Protein AF-A0A8H7RUI4-F1 (afdb_monomer)

Organism: NCBI:txid1195481

Secondary structure (DSSP, 8-state):
------------------S-TTSHHHHHHHHGGGGS-----------PPP---------------PPPPP-PPPPP--------------------PPPPPP------PPP--TT-PPPP-----TT--SHHHHHHHHHT-STTPPPHHHHHHHHTTGGG-SHHHHHHHHHHHHHHHHHHHHHHHHT--HHHHHHHHHHHHHHHT--HHHHHH-HHHHH--

Mean predicted aligned error: 21.31 Å

Foldseek 3Di:
DDDDDDDDDDDDDDDDDDDPVVPVVVVVVVVVPVVPDDDDDDDDDDDDDDDDDDDDDDDDDDDDDDDDDDDDDDDDDDDDDDDDDDPPPPPDDDDDDDDDDDDDDDDDDPDPDPPCDDQDQDDDDPPPWALVSLVCQQCPNPPPDDHVVVSCVPPNCNNVVDPVSVVVCLLSVLVLVLLVVLCVVVVHDSVVSSVVLRVVCVVVVHTSNNCSVPVCVSRVD

Structure (mmCIF, N/CA/C/O backbone):
data_AF-A0A8H7RUI4-F1
#
_entry.id   AF-A0A8H7RUI4-F1
#
loop_
_atom_site.group_PDB
_atom_site.id
_atom_site.type_symbol
_atom_site.label_atom_id
_atom_site.label_alt_id
_atom_site.label_comp_id
_atom_site.label_asym_id
_atom_site.label_entity_id
_atom_site.label_seq_id
_atom_site.pdbx_PDB_ins_code
_atom_site.Cartn_x
_atom_site.Cartn_y
_atom_site.Cartn_z
_atom_site.occupancy
_atom_site.B_iso_or_equiv
_atom_site.auth_seq_id
_atom_site.auth_comp_id
_atom_site.auth_asym_id
_atom_site.auth_atom_id
_atom_site.pdbx_PDB_model_num
ATOM 1 N N . MET A 1 1 ? 54.684 -10.039 -50.839 1.00 42.41 1 MET A N 1
ATOM 2 C CA . MET A 1 1 ? 55.164 -10.667 -49.590 1.00 42.41 1 MET A CA 1
ATOM 3 C C . MET A 1 1 ? 54.599 -9.853 -48.425 1.00 42.41 1 MET A C 1
ATOM 5 O O . MET A 1 1 ? 55.102 -8.768 -48.210 1.00 42.41 1 MET A O 1
ATOM 9 N N . GLN A 1 2 ? 53.531 -10.158 -47.696 1.00 42.97 2 GLN A N 1
ATOM 10 C CA . GLN A 1 2 ? 52.536 -11.224 -47.666 1.00 42.97 2 GLN A CA 1
ATOM 11 C C . GLN A 1 2 ? 51.283 -10.560 -47.052 1.00 42.97 2 GLN A C 1
ATOM 13 O O . GLN A 1 2 ? 51.379 -9.893 -46.026 1.00 42.97 2 GLN A O 1
ATOM 18 N N . VAL A 1 3 ? 50.146 -10.687 -47.727 1.00 40.53 3 VAL A N 1
ATOM 19 C CA . VAL A 1 3 ? 48.786 -10.336 -47.271 1.00 40.53 3 VAL A CA 1
ATOM 20 C C . VAL A 1 3 ? 48.091 -11.645 -46.862 1.00 40.53 3 VAL A C 1
ATOM 22 O O . VAL A 1 3 ? 48.516 -12.681 -47.374 1.00 40.53 3 VAL A O 1
ATOM 25 N N . LEU A 1 4 ? 47.012 -11.572 -46.051 1.00 39.16 4 LEU A N 1
ATOM 26 C CA . LEU A 1 4 ? 46.156 -12.660 -45.486 1.00 39.16 4 LEU A CA 1
ATOM 27 C C . LEU A 1 4 ? 46.610 -13.119 -44.079 1.00 39.16 4 LEU A C 1
ATOM 29 O O . LEU A 1 4 ? 47.763 -13.485 -43.925 1.00 39.16 4 LEU A O 1
ATOM 33 N N . GLN A 1 5 ? 45.829 -13.164 -42.990 1.00 40.81 5 GLN A N 1
ATOM 34 C CA . GLN A 1 5 ? 44.386 -13.120 -42.675 1.00 40.81 5 GLN A CA 1
ATOM 35 C C . GLN A 1 5 ? 44.236 -12.441 -41.282 1.00 40.81 5 GLN A C 1
ATOM 37 O O . GLN A 1 5 ? 45.211 -12.381 -40.545 1.00 40.81 5 GLN A O 1
ATOM 42 N N . SER A 1 6 ? 43.119 -11.887 -40.811 1.00 38.06 6 SER A N 1
ATOM 43 C CA . SER A 1 6 ? 41.776 -12.460 -40.785 1.00 38.06 6 SER A CA 1
ATOM 44 C C . SER A 1 6 ? 40.749 -11.379 -40.415 1.00 38.06 6 SER A C 1
ATOM 46 O O . SER A 1 6 ? 40.960 -10.601 -39.484 1.00 38.06 6 SER A O 1
ATOM 48 N N . LEU A 1 7 ? 39.648 -11.342 -41.160 1.00 41.44 7 LEU A N 1
ATOM 49 C CA . LEU A 1 7 ? 38.443 -10.553 -40.913 1.00 41.44 7 LEU A CA 1
ATOM 50 C C . LEU A 1 7 ? 37.291 -11.522 -40.576 1.00 41.44 7 LEU A C 1
ATOM 52 O O . LEU A 1 7 ? 37.289 -12.640 -41.084 1.00 41.44 7 LEU A O 1
ATOM 56 N N . LEU A 1 8 ? 36.292 -11.020 -39.831 1.00 36.16 8 LEU A N 1
ATOM 57 C CA . LEU A 1 8 ? 35.012 -11.649 -39.429 1.00 36.16 8 LEU A CA 1
ATOM 58 C C . LEU A 1 8 ? 35.163 -12.700 -38.299 1.00 36.16 8 LEU A C 1
ATOM 60 O O . LEU A 1 8 ? 36.034 -13.553 -38.338 1.00 36.16 8 LEU A O 1
ATOM 64 N N . SER A 1 9 ? 34.395 -12.679 -37.205 1.00 37.81 9 SER A N 1
ATOM 65 C CA . SER A 1 9 ? 32.936 -12.564 -37.165 1.00 37.81 9 SER A CA 1
ATOM 66 C C . SER A 1 9 ? 32.422 -12.056 -35.813 1.00 37.81 9 SER A C 1
ATOM 68 O O . SER A 1 9 ? 32.763 -12.580 -34.756 1.00 37.81 9 SER A O 1
ATOM 70 N N . VAL A 1 10 ? 31.506 -11.091 -35.882 1.00 46.50 10 VAL A N 1
ATOM 71 C CA . VAL A 1 10 ? 30.441 -10.884 -34.898 1.00 46.50 10 VAL A CA 1
ATOM 72 C C . VAL A 1 10 ? 29.427 -12.008 -35.087 1.00 46.50 10 VAL A C 1
ATOM 74 O O . VAL A 1 10 ? 28.780 -12.024 -36.127 1.00 46.50 10 VAL A O 1
ATOM 77 N N . VAL A 1 11 ? 29.272 -12.910 -34.114 1.00 40.88 11 VAL A N 1
ATOM 78 C CA . VAL A 1 11 ? 28.057 -13.727 -33.925 1.00 40.88 11 VAL A CA 1
ATOM 79 C C . VAL A 1 11 ? 27.952 -14.123 -32.446 1.00 40.88 11 VAL A C 1
ATOM 81 O O . VAL A 1 11 ? 28.626 -15.038 -31.985 1.00 40.88 11 VAL A O 1
ATOM 84 N N . THR A 1 12 ? 27.077 -13.458 -31.698 1.00 47.62 12 THR A N 1
ATOM 85 C CA . THR A 1 12 ? 26.259 -14.126 -30.670 1.00 47.62 12 THR A CA 1
ATOM 86 C C . THR A 1 12 ? 24.976 -14.584 -31.365 1.00 47.62 12 THR A C 1
ATOM 88 O O . THR A 1 12 ? 24.478 -13.865 -32.236 1.00 47.62 12 THR A O 1
ATOM 91 N N . PRO A 1 13 ? 24.430 -15.765 -31.028 1.00 44.38 13 PRO A N 1
ATOM 92 C CA . PRO A 1 13 ? 23.385 -15.746 -30.002 1.00 44.38 13 PRO A CA 1
ATOM 93 C C . PRO A 1 13 ? 23.288 -17.020 -29.133 1.00 44.38 13 PRO A C 1
ATOM 95 O O . PRO A 1 13 ? 23.818 -18.068 -29.474 1.00 44.38 13 PRO A O 1
ATOM 98 N N . LEU A 1 14 ? 22.540 -16.884 -28.026 1.00 41.25 14 LEU A N 1
ATOM 99 C CA . LEU A 1 14 ? 21.673 -17.908 -27.415 1.00 41.25 14 LEU A CA 1
ATOM 100 C C . LEU A 1 14 ? 22.247 -19.329 -27.256 1.00 41.25 14 LEU A C 1
ATOM 102 O O . LEU A 1 14 ? 22.163 -20.104 -28.195 1.00 41.25 14 LEU A O 1
ATOM 106 N N . GLN A 1 15 ? 22.671 -19.704 -26.038 1.00 47.25 15 GLN A N 1
ATOM 107 C CA . GLN A 1 15 ? 22.318 -21.002 -25.425 1.00 47.25 15 GLN A CA 1
ATOM 108 C C . GLN A 1 15 ? 22.820 -21.093 -23.966 1.00 47.25 15 GLN A C 1
ATOM 110 O O . GLN A 1 15 ? 23.829 -21.729 -23.685 1.00 47.25 15 GLN A O 1
ATOM 115 N N . VAL A 1 16 ? 22.105 -20.503 -23.004 1.00 43.38 16 VAL A N 1
ATOM 116 C CA . VAL A 1 16 ? 22.138 -21.006 -21.613 1.00 43.38 16 VAL A CA 1
ATOM 117 C C . VAL A 1 16 ? 20.710 -21.003 -21.077 1.00 43.38 16 VAL A C 1
ATOM 119 O O . VAL A 1 16 ? 20.325 -20.201 -20.233 1.00 43.38 16 VAL A O 1
ATOM 122 N N . LEU A 1 17 ? 19.890 -21.892 -21.633 1.00 44.44 17 LEU A N 1
ATOM 123 C CA . LEU A 1 17 ? 18.619 -22.294 -21.047 1.00 44.44 17 LEU A CA 1
ATOM 124 C C . LEU A 1 17 ? 18.469 -23.806 -21.260 1.00 44.44 17 LEU A C 1
ATOM 126 O O . LEU A 1 17 ? 18.580 -24.280 -22.387 1.00 44.44 17 LEU A O 1
ATOM 130 N N . ALA A 1 18 ? 18.198 -24.513 -20.160 1.00 39.66 18 ALA A N 1
ATOM 131 C CA . ALA A 1 18 ? 18.052 -25.964 -19.990 1.00 39.66 18 ALA A CA 1
ATOM 132 C C . ALA A 1 18 ? 19.371 -26.758 -19.842 1.00 39.66 18 ALA A C 1
ATOM 134 O O . ALA A 1 18 ? 20.190 -26.816 -20.753 1.00 39.66 18 ALA A O 1
ATOM 135 N N . PRO A 1 19 ? 19.539 -27.412 -18.677 1.00 48.34 19 PRO A N 1
ATOM 136 C CA . PRO A 1 19 ? 18.851 -28.685 -18.495 1.00 48.34 19 PRO A CA 1
ATOM 137 C C . PRO A 1 19 ? 17.932 -28.663 -17.269 1.00 48.34 19 PRO A C 1
ATOM 139 O O . PRO A 1 19 ? 18.353 -28.927 -16.149 1.00 48.34 19 PRO A O 1
ATOM 142 N N . HIS A 1 20 ? 16.646 -28.371 -17.477 1.00 50.50 20 HIS A N 1
ATOM 143 C CA . HIS A 1 20 ? 15.625 -28.701 -16.474 1.00 50.50 20 HIS A CA 1
ATOM 144 C C . HIS A 1 20 ? 14.252 -29.026 -17.086 1.00 50.50 20 HIS A C 1
ATOM 146 O O . HIS A 1 20 ? 13.212 -28.828 -16.462 1.00 50.50 20 HIS A O 1
ATOM 152 N N . ILE A 1 21 ? 14.232 -29.564 -18.313 1.00 48.09 21 ILE A N 1
ATOM 153 C CA . ILE A 1 21 ? 12.996 -30.026 -18.982 1.00 48.09 21 ILE A CA 1
ATOM 154 C C . ILE A 1 21 ? 12.748 -31.526 -18.736 1.00 48.09 21 ILE A C 1
ATOM 156 O O . ILE A 1 21 ? 12.012 -32.169 -19.471 1.00 48.09 21 ILE A O 1
ATOM 160 N N . SER A 1 22 ? 13.315 -32.099 -17.674 1.00 49.19 22 SER A N 1
ATOM 161 C CA . SER A 1 22 ? 12.908 -33.438 -17.214 1.00 49.19 22 SER A CA 1
ATOM 162 C C . SER A 1 22 ? 11.993 -33.388 -15.985 1.00 49.19 22 SER A C 1
ATOM 164 O O . SER A 1 22 ? 11.542 -34.429 -15.526 1.00 49.19 22 SER A O 1
ATOM 166 N N . SER A 1 23 ? 11.680 -32.195 -15.457 1.00 52.22 23 SER A N 1
ATOM 167 C CA . SER A 1 23 ? 10.828 -32.044 -14.265 1.00 52.22 23 SER A CA 1
ATOM 168 C C . SER A 1 23 ? 9.388 -31.590 -14.568 1.00 52.22 23 SER A C 1
ATOM 170 O O . SER A 1 23 ? 8.492 -31.894 -13.786 1.00 52.22 23 SER A O 1
ATOM 172 N N . LEU A 1 24 ? 9.116 -30.940 -15.710 1.00 44.34 24 LEU A N 1
ATOM 173 C CA . LEU A 1 24 ? 7.756 -30.473 -16.047 1.00 44.34 24 LEU A CA 1
ATOM 174 C C . LEU A 1 24 ? 6.902 -31.507 -16.798 1.00 44.34 24 LEU A C 1
ATOM 176 O O . LEU A 1 24 ? 5.688 -31.539 -16.603 1.00 44.34 24 LEU A O 1
ATOM 180 N N . ALA A 1 25 ? 7.509 -32.393 -17.596 1.00 46.25 25 ALA A N 1
ATOM 181 C CA . ALA A 1 25 ? 6.771 -33.477 -18.256 1.00 46.25 25 ALA A CA 1
ATOM 182 C C . ALA A 1 25 ? 6.177 -34.467 -17.233 1.00 46.25 25 ALA A C 1
ATOM 184 O O . ALA A 1 25 ? 5.036 -34.904 -17.375 1.00 46.25 25 ALA A O 1
ATOM 185 N N . THR A 1 26 ? 6.911 -34.738 -16.150 1.00 47.62 26 THR A N 1
ATOM 186 C CA . THR A 1 26 ? 6.461 -35.605 -15.052 1.00 47.62 26 THR A CA 1
ATOM 187 C C . THR A 1 26 ? 5.344 -34.961 -14.225 1.00 47.62 26 THR A C 1
ATOM 189 O O . THR A 1 26 ? 4.449 -35.659 -13.763 1.00 47.62 26 THR A O 1
ATOM 192 N N . LEU A 1 27 ? 5.317 -33.627 -14.090 1.00 46.97 27 LEU A N 1
ATOM 193 C CA . LEU A 1 27 ? 4.245 -32.939 -13.362 1.00 46.97 27 LEU A CA 1
ATOM 194 C C . LEU A 1 27 ? 2.920 -32.945 -14.144 1.00 46.97 27 LEU A C 1
ATOM 196 O O . LEU A 1 27 ? 1.865 -33.139 -13.548 1.00 46.97 27 LEU A O 1
ATOM 200 N N . ALA A 1 28 ? 2.961 -32.815 -15.475 1.00 46.34 28 ALA A N 1
ATOM 201 C CA . ALA A 1 28 ? 1.757 -32.877 -16.309 1.00 46.34 28 ALA A CA 1
ATOM 202 C C . ALA A 1 28 ? 1.102 -34.273 -16.304 1.00 46.34 28 ALA A C 1
ATOM 204 O O . ALA A 1 28 ? -0.124 -34.377 -16.310 1.00 46.34 28 ALA A O 1
ATOM 205 N N . GLN A 1 29 ? 1.899 -35.345 -16.229 1.00 48.28 29 GLN A N 1
ATOM 206 C CA . GLN A 1 29 ? 1.377 -36.713 -16.114 1.00 48.28 29 GLN A CA 1
ATOM 207 C C . GLN A 1 29 ? 0.878 -37.043 -14.697 1.00 48.28 29 GLN A C 1
ATOM 209 O O . GLN A 1 29 ? -0.040 -37.847 -14.557 1.00 48.28 29 GLN A O 1
ATOM 214 N N . GLN A 1 30 ? 1.390 -36.374 -13.658 1.00 51.53 30 GLN A N 1
ATOM 215 C CA . GLN A 1 30 ? 0.919 -36.557 -12.281 1.00 51.53 30 GLN A CA 1
ATOM 216 C C . GLN A 1 30 ? -0.424 -35.854 -12.006 1.00 51.53 30 GLN A C 1
ATOM 218 O O . GLN A 1 30 ? -1.150 -36.277 -11.116 1.00 51.53 30 GLN A O 1
ATOM 223 N N . VAL A 1 31 ? -0.799 -34.804 -12.752 1.00 48.81 31 VAL A N 1
ATOM 224 C CA . VAL A 1 31 ? -2.118 -34.148 -12.584 1.00 48.81 31 VAL A CA 1
ATOM 225 C C . VAL A 1 31 ? -3.261 -35.016 -13.142 1.00 48.81 31 VAL A C 1
ATOM 227 O O . VAL A 1 31 ? -4.389 -34.941 -12.656 1.00 48.81 31 VAL A O 1
ATOM 230 N N . ALA A 1 32 ? -2.976 -35.911 -14.096 1.00 46.94 32 ALA A N 1
ATOM 231 C CA . ALA A 1 32 ? -3.978 -36.794 -14.698 1.00 46.94 32 ALA A CA 1
ATOM 232 C C . ALA A 1 32 ? -4.515 -37.881 -13.741 1.00 46.94 32 ALA A C 1
ATOM 234 O O . ALA A 1 32 ? -5.614 -38.390 -13.954 1.00 46.94 32 ALA A O 1
ATOM 235 N N . SER A 1 33 ? -3.798 -38.217 -12.665 1.00 48.72 33 SER A N 1
ATOM 236 C CA . SER A 1 33 ? -4.208 -39.242 -11.690 1.00 48.72 33 SER A CA 1
ATOM 237 C C . SER A 1 33 ? -5.036 -38.711 -10.508 1.00 48.72 33 SER A C 1
ATOM 239 O O . SER A 1 33 ? -5.477 -39.498 -9.672 1.00 48.72 33 SER A O 1
ATOM 241 N N . TYR A 1 34 ? -5.356 -37.411 -10.454 1.00 45.06 34 TYR A N 1
ATOM 242 C CA . TYR A 1 34 ? -6.190 -36.842 -9.378 1.00 45.06 34 TYR A CA 1
ATOM 243 C C . TYR A 1 34 ? -7.703 -36.944 -9.608 1.00 45.06 34 TYR A C 1
ATOM 245 O O . TYR A 1 34 ? -8.477 -36.590 -8.723 1.00 45.06 34 TYR A O 1
ATOM 253 N N . THR A 1 35 ? -8.154 -37.472 -10.750 1.00 54.16 35 THR A N 1
ATOM 254 C CA . THR A 1 35 ? -9.589 -37.735 -10.976 1.00 54.16 35 THR A CA 1
ATOM 255 C C . THR A 1 35 ? -10.055 -39.091 -10.420 1.00 54.16 35 THR A C 1
ATOM 257 O O . THR A 1 35 ? -11.254 -39.338 -10.359 1.00 54.16 35 THR A O 1
ATOM 260 N N . SER A 1 36 ? -9.150 -39.960 -9.945 1.00 54.72 36 SER A N 1
ATOM 261 C CA . SER A 1 36 ? -9.511 -41.315 -9.484 1.00 54.72 36 SER A CA 1
ATOM 262 C C . SER A 1 36 ? -9.322 -41.593 -7.986 1.00 54.72 36 SER A C 1
ATOM 264 O O . SER A 1 36 ? -9.425 -42.744 -7.575 1.00 54.72 36 SER A O 1
ATOM 266 N N . GLY A 1 37 ? -9.092 -40.576 -7.147 1.00 53.56 37 GLY A N 1
ATOM 267 C CA . GLY A 1 37 ? -9.292 -40.691 -5.693 1.00 53.56 37 GLY A CA 1
ATOM 268 C C . GLY A 1 37 ? -8.474 -41.764 -4.957 1.00 53.56 37 GLY A C 1
ATOM 269 O O . GLY A 1 37 ? -8.968 -42.326 -3.981 1.00 53.56 37 GLY A O 1
ATOM 270 N N . GLN A 1 38 ? -7.236 -42.053 -5.372 1.00 46.22 38 GLN A N 1
ATOM 271 C CA . GLN A 1 38 ? -6.346 -42.942 -4.618 1.00 46.22 38 GLN A CA 1
ATOM 272 C C . GLN A 1 38 ? -4.974 -42.312 -4.334 1.00 46.22 38 GLN A C 1
ATOM 274 O O . GLN A 1 38 ? -4.273 -41.891 -5.246 1.00 46.22 38 GLN A O 1
ATOM 279 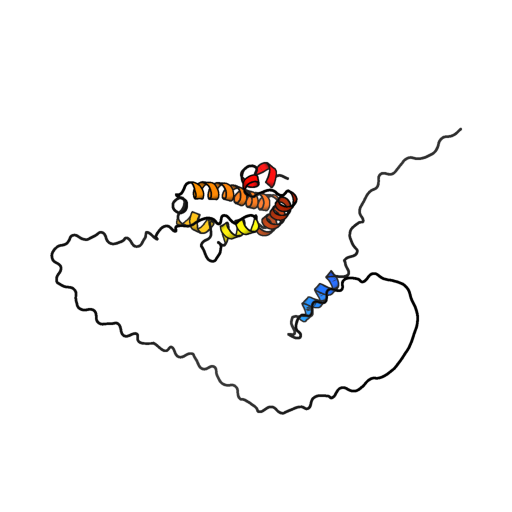N N . ALA A 1 39 ? -4.608 -42.378 -3.049 1.00 47.53 39 ALA A N 1
ATOM 280 C CA . ALA A 1 39 ? -3.291 -42.219 -2.421 1.00 47.53 39 ALA A CA 1
ATOM 281 C C . ALA A 1 39 ? -2.888 -40.824 -1.861 1.00 47.53 39 ALA A C 1
ATOM 283 O O . ALA A 1 39 ? -2.990 -39.810 -2.551 1.00 47.53 39 ALA A O 1
ATOM 284 N N . PRO A 1 40 ? -2.393 -40.768 -0.599 1.00 49.62 40 PRO A N 1
ATOM 285 C CA . PRO A 1 40 ? -1.869 -39.556 0.029 1.00 49.62 40 PRO A CA 1
ATOM 286 C C . PRO A 1 40 ? -0.451 -39.197 -0.453 1.00 49.62 40 PRO A C 1
ATOM 288 O O . PRO A 1 40 ? 0.378 -40.059 -0.742 1.00 49.62 40 PRO A O 1
ATOM 291 N N . LEU A 1 41 ? -0.192 -37.889 -0.502 1.00 46.56 41 LEU A N 1
ATOM 292 C CA . LEU A 1 41 ? 1.007 -37.235 -1.029 1.00 46.56 41 LEU A CA 1
ATOM 293 C C . LEU A 1 41 ? 2.276 -37.619 -0.247 1.00 46.56 41 LEU A C 1
ATOM 295 O O . LEU A 1 41 ? 2.422 -37.259 0.918 1.00 46.56 41 LEU A O 1
ATOM 299 N N . GLN A 1 42 ? 3.227 -38.279 -0.908 1.00 46.12 42 GLN A N 1
ATOM 300 C CA . GLN A 1 42 ? 4.612 -38.397 -0.442 1.00 46.12 42 GLN A CA 1
ATOM 301 C C . GLN A 1 42 ? 5.492 -37.564 -1.374 1.00 46.12 42 GLN A C 1
ATOM 303 O O . GLN A 1 42 ? 5.739 -37.939 -2.519 1.00 46.12 42 GLN A O 1
ATOM 308 N N . VAL A 1 43 ? 5.923 -36.392 -0.907 1.00 44.69 43 VAL A N 1
ATOM 309 C CA . VAL A 1 43 ? 6.868 -35.537 -1.635 1.00 44.69 43 VAL A CA 1
ATOM 310 C C . VAL A 1 43 ? 8.273 -35.936 -1.201 1.00 44.69 43 VAL A C 1
ATOM 312 O O . VAL A 1 43 ? 8.736 -35.539 -0.135 1.00 44.69 43 VAL A O 1
ATOM 315 N N . THR A 1 44 ? 8.960 -36.736 -2.013 1.00 43.78 44 THR A N 1
ATOM 316 C CA . THR A 1 44 ? 10.376 -37.056 -1.795 1.00 43.78 44 THR A CA 1
ATOM 317 C C . THR A 1 44 ? 11.233 -36.132 -2.658 1.00 43.78 44 THR A C 1
ATOM 319 O O . THR A 1 44 ? 11.292 -36.279 -3.877 1.00 43.78 44 THR A O 1
ATOM 322 N N . LEU A 1 45 ? 11.892 -35.155 -2.032 1.00 39.56 45 LEU A N 1
ATOM 323 C CA . LEU A 1 45 ? 12.887 -34.304 -2.688 1.00 39.56 45 LEU A CA 1
ATOM 324 C C . LEU A 1 45 ? 14.218 -35.062 -2.755 1.00 39.56 45 LEU A C 1
ATOM 326 O O . LEU A 1 45 ? 14.895 -35.222 -1.742 1.00 39.56 45 LEU A O 1
ATOM 330 N N . ASN A 1 46 ? 14.592 -35.545 -3.939 1.00 41.50 46 ASN A N 1
ATOM 331 C CA . ASN A 1 46 ? 15.859 -36.244 -4.139 1.00 41.50 46 ASN A CA 1
ATOM 332 C C . ASN A 1 46 ? 16.986 -35.224 -4.383 1.00 41.50 46 ASN A C 1
ATOM 334 O O . ASN A 1 46 ? 17.223 -34.805 -5.517 1.00 41.50 46 ASN A O 1
ATOM 338 N N . LEU A 1 47 ? 17.651 -34.784 -3.311 1.00 39.66 47 LEU A N 1
ATOM 339 C CA . LEU A 1 47 ? 18.850 -33.948 -3.398 1.00 39.66 47 LEU A CA 1
ATOM 340 C C . LEU A 1 47 ? 20.031 -34.831 -3.825 1.00 39.66 47 LEU A C 1
ATOM 342 O O . LEU A 1 47 ? 20.466 -35.703 -3.076 1.00 39.66 47 LEU A O 1
ATOM 346 N N . GLY A 1 48 ? 20.505 -34.631 -5.057 1.00 36.56 48 GLY A N 1
ATOM 347 C CA . GLY A 1 48 ? 21.566 -35.423 -5.679 1.00 36.56 48 GLY A CA 1
ATOM 348 C C . GLY A 1 48 ? 22.816 -35.535 -4.804 1.00 36.56 48 GLY A C 1
ATOM 349 O O . GLY A 1 48 ? 23.440 -34.537 -4.452 1.00 36.56 48 GLY A O 1
ATOM 350 N N . ASN A 1 49 ? 23.165 -36.776 -4.471 1.00 35.66 49 ASN A N 1
ATOM 351 C CA . ASN A 1 49 ? 24.322 -37.141 -3.671 1.00 35.66 49 ASN A CA 1
ATOM 352 C C . ASN A 1 49 ? 25.605 -37.084 -4.521 1.00 35.66 49 ASN A C 1
ATOM 354 O O . ASN A 1 49 ? 25.708 -37.750 -5.551 1.00 35.66 49 ASN A O 1
ATOM 358 N N . VAL A 1 50 ? 26.591 -36.308 -4.069 1.00 38.38 50 VAL A N 1
ATOM 359 C CA . VAL A 1 50 ? 27.985 -36.360 -4.531 1.00 38.38 50 VAL A CA 1
ATOM 360 C C . VAL A 1 50 ? 28.686 -37.469 -3.753 1.00 38.38 50 VAL A C 1
ATOM 362 O O . VAL A 1 50 ? 28.761 -37.351 -2.534 1.00 38.38 50 VAL A O 1
ATOM 365 N N . SER A 1 51 ? 29.215 -38.501 -4.432 1.00 35.00 51 SER A N 1
ATOM 366 C CA . SER A 1 51 ? 30.503 -39.172 -4.124 1.00 35.00 51 SER A CA 1
ATOM 367 C C . SER A 1 51 ? 30.731 -40.487 -4.901 1.00 35.00 51 SER A C 1
ATOM 369 O O . SER A 1 51 ? 29.913 -41.394 -4.841 1.00 35.00 51 SER A O 1
ATOM 371 N N . GLN A 1 52 ? 31.905 -40.558 -5.547 1.00 35.09 52 GLN A N 1
ATOM 372 C CA . GLN A 1 52 ? 32.939 -41.616 -5.464 1.00 35.09 52 GLN A CA 1
ATOM 373 C C . GLN A 1 52 ? 32.643 -43.073 -5.930 1.00 35.09 52 GLN A C 1
ATOM 375 O O . GLN A 1 52 ? 31.891 -43.821 -5.324 1.00 35.09 52 GLN A O 1
ATOM 380 N N . GLN A 1 53 ? 33.352 -43.434 -7.009 1.00 34.28 53 GLN A N 1
ATOM 381 C CA . GLN A 1 53 ? 33.993 -44.700 -7.445 1.00 34.28 53 GLN A CA 1
ATOM 382 C C . GLN A 1 53 ? 33.750 -46.050 -6.687 1.00 34.28 53 GLN A C 1
ATOM 384 O O . GLN A 1 53 ? 33.980 -46.131 -5.489 1.00 34.28 53 GLN A O 1
ATOM 389 N N . GLN A 1 54 ? 33.376 -47.085 -7.488 1.00 30.38 54 GLN A N 1
ATOM 390 C CA . GLN A 1 54 ? 33.462 -48.592 -7.460 1.00 30.38 54 GLN A CA 1
ATOM 391 C C . GLN A 1 54 ? 34.115 -49.369 -6.271 1.00 30.38 54 GLN A C 1
ATOM 393 O O . GLN A 1 54 ? 34.957 -48.770 -5.613 1.00 30.38 54 GLN A O 1
ATOM 398 N N . PRO A 1 55 ? 33.918 -50.721 -6.069 1.00 39.97 55 PRO A N 1
ATOM 399 C CA . PRO A 1 55 ? 33.396 -51.770 -6.993 1.00 39.97 55 PRO A CA 1
ATOM 400 C C . PRO A 1 55 ? 32.489 -52.932 -6.435 1.00 39.97 55 PRO A C 1
ATOM 402 O O . PRO A 1 55 ? 32.440 -53.203 -5.248 1.00 39.97 55 PRO A O 1
ATOM 405 N N . THR A 1 56 ? 31.832 -53.645 -7.374 1.00 29.50 56 THR A N 1
ATOM 406 C CA . THR A 1 56 ? 31.571 -55.115 -7.510 1.00 29.50 56 THR A CA 1
ATOM 407 C C . THR A 1 56 ? 30.889 -55.980 -6.409 1.00 29.50 56 THR A C 1
ATOM 409 O O . THR A 1 56 ? 31.475 -56.254 -5.377 1.00 29.50 56 THR A O 1
ATOM 412 N N . GLN A 1 57 ? 29.721 -56.541 -6.803 1.00 37.09 57 GLN A N 1
ATOM 413 C CA . GLN A 1 57 ? 29.080 -57.862 -6.530 1.00 37.09 57 GLN A CA 1
ATOM 414 C C . GLN A 1 57 ? 28.787 -58.343 -5.093 1.00 37.09 57 GLN A C 1
ATOM 416 O O . GLN A 1 57 ? 29.696 -58.554 -4.312 1.00 37.09 57 GLN A O 1
ATOM 421 N N . GLU A 1 58 ? 27.523 -58.721 -4.835 1.00 32.44 58 GLU A N 1
ATOM 422 C CA . GLU A 1 58 ? 27.125 -60.133 -4.651 1.00 32.44 58 GLU A CA 1
ATOM 423 C C . GLU A 1 58 ? 25.592 -60.305 -4.638 1.00 32.44 58 GLU A C 1
ATOM 425 O O . GLU A 1 58 ? 24.842 -59.519 -4.060 1.00 32.44 58 GLU A O 1
ATOM 430 N N . GLN A 1 59 ? 25.135 -61.345 -5.337 1.00 45.22 59 GLN A N 1
ATOM 431 C CA . GLN A 1 59 ? 23.763 -61.846 -5.359 1.00 45.22 59 GLN A CA 1
ATOM 432 C C . GLN A 1 59 ? 23.463 -62.572 -4.045 1.00 45.22 59 GLN A C 1
ATOM 434 O O . GLN A 1 59 ? 24.186 -63.501 -3.713 1.00 45.22 59 GLN A O 1
ATOM 439 N N . THR A 1 60 ? 22.335 -62.294 -3.389 1.00 35.53 60 THR A N 1
ATOM 440 C CA . THR A 1 60 ? 21.610 -63.340 -2.649 1.00 35.53 60 THR A CA 1
ATOM 441 C C . THR A 1 60 ? 20.101 -63.128 -2.737 1.00 35.53 60 THR A C 1
ATOM 443 O O . THR A 1 60 ? 19.550 -62.070 -2.448 1.00 35.53 60 THR A O 1
ATOM 446 N N . SER A 1 61 ? 19.457 -64.186 -3.218 1.00 44.84 61 SER A N 1
ATOM 447 C CA . SER A 1 61 ? 18.024 -64.447 -3.231 1.00 44.84 61 SER A CA 1
ATOM 448 C C . SER A 1 61 ? 17.474 -64.516 -1.806 1.00 44.84 61 SER A C 1
ATOM 450 O O . SER A 1 61 ? 18.131 -65.122 -0.963 1.00 44.84 61 SER A O 1
ATOM 452 N N . SER A 1 62 ? 16.277 -63.967 -1.556 1.00 40.91 62 SER A N 1
ATOM 453 C CA . SER A 1 62 ? 15.251 -64.549 -0.665 1.00 40.91 62 SER A CA 1
ATOM 454 C C . SER A 1 62 ? 13.997 -63.669 -0.609 1.00 40.91 62 SER A C 1
ATOM 456 O O . SER A 1 62 ? 13.960 -62.627 0.039 1.00 40.91 62 SER A O 1
ATOM 458 N N . GLN A 1 63 ? 12.952 -64.136 -1.285 1.00 47.69 63 GLN A N 1
ATOM 459 C CA . GLN A 1 63 ? 11.562 -63.697 -1.163 1.00 47.69 63 GLN A CA 1
ATOM 460 C C . GLN A 1 63 ? 10.879 -64.498 -0.041 1.00 47.69 63 GLN A C 1
ATOM 462 O O . GLN A 1 63 ? 11.055 -65.716 0.016 1.00 47.69 63 GLN A O 1
ATOM 467 N N . PRO A 1 64 ? 10.030 -63.863 0.787 1.00 50.03 64 PRO A N 1
ATOM 468 C CA . PRO A 1 64 ? 8.837 -64.560 1.264 1.00 50.03 64 PRO A CA 1
ATOM 469 C C . PRO A 1 64 ? 7.550 -63.729 1.112 1.00 50.03 64 PRO A C 1
ATOM 471 O O . PRO A 1 64 ? 7.390 -62.650 1.672 1.00 50.03 64 PRO A O 1
ATOM 474 N N . SER A 1 65 ? 6.645 -64.304 0.320 1.00 38.94 65 SER A N 1
ATOM 475 C CA . SER A 1 65 ? 5.196 -64.468 0.515 1.00 38.94 65 SER A CA 1
ATOM 476 C C . SER A 1 65 ? 4.381 -63.384 1.241 1.00 38.94 65 SER A C 1
ATOM 478 O O . SER A 1 65 ? 4.360 -63.297 2.466 1.00 38.94 65 SER A O 1
ATOM 480 N N . GLN A 1 66 ? 3.563 -62.675 0.454 1.00 49.56 66 GLN A N 1
ATOM 481 C CA . GLN A 1 66 ? 2.320 -62.030 0.893 1.00 49.56 66 GLN A CA 1
ATOM 482 C C . GLN A 1 66 ? 1.258 -63.071 1.300 1.00 49.56 66 GLN A C 1
ATOM 484 O O . GLN A 1 66 ? 1.110 -64.079 0.607 1.00 49.56 66 GLN A O 1
ATOM 489 N N . PRO A 1 67 ? 0.415 -62.784 2.304 1.00 55.16 67 PRO A N 1
ATOM 490 C CA . PRO A 1 67 ? -0.920 -63.354 2.403 1.00 55.16 67 PRO A CA 1
ATOM 491 C C . PRO A 1 67 ? -1.967 -62.430 1.757 1.00 55.16 67 PRO A C 1
ATOM 493 O O . PRO A 1 67 ? -2.049 -61.237 2.056 1.00 55.16 67 PRO A O 1
ATOM 496 N N . SER A 1 68 ? -2.780 -63.001 0.867 1.00 48.16 68 SER A N 1
ATOM 497 C CA . SER A 1 68 ? -3.982 -62.376 0.304 1.00 48.16 68 SER A CA 1
ATOM 498 C C . SER A 1 68 ? -5.100 -62.223 1.355 1.00 48.16 68 SER A C 1
ATOM 500 O O . SER A 1 68 ? -5.184 -63.032 2.280 1.00 48.16 68 SER A O 1
ATOM 502 N N . PRO A 1 69 ? -5.990 -61.223 1.207 1.00 55.47 69 PRO A N 1
ATOM 503 C CA . PRO A 1 69 ? -7.102 -60.977 2.123 1.00 55.47 69 PRO A CA 1
ATOM 504 C C . PRO A 1 69 ? -8.324 -61.867 1.835 1.00 55.47 69 PRO A C 1
ATOM 506 O O . PRO A 1 69 ? -8.698 -62.101 0.686 1.00 55.47 69 PRO A O 1
ATOM 509 N N . GLN A 1 70 ? -8.970 -62.328 2.906 1.00 49.66 70 GLN A N 1
ATOM 510 C CA . GLN A 1 70 ? -10.233 -63.069 2.894 1.00 49.66 70 GLN A CA 1
ATOM 511 C C . GLN A 1 70 ? -11.433 -62.113 2.683 1.00 49.66 70 GLN A C 1
ATOM 513 O O . GLN A 1 70 ? -11.458 -61.042 3.295 1.00 49.66 70 GLN A O 1
ATOM 518 N N . PRO A 1 71 ? -12.448 -62.477 1.874 1.00 51.88 71 PRO A N 1
ATOM 519 C CA . PRO A 1 71 ? -13.650 -61.672 1.680 1.00 51.88 71 PRO A CA 1
ATOM 520 C C . PRO A 1 71 ? -14.671 -61.948 2.794 1.00 51.88 71 PRO A C 1
ATOM 522 O O . PRO A 1 71 ? -15.210 -63.051 2.899 1.00 51.88 71 PRO A O 1
ATOM 525 N N . SER A 1 72 ? -14.957 -60.938 3.615 1.00 49.81 72 SER A N 1
ATOM 526 C CA . SER A 1 72 ? -16.056 -60.969 4.586 1.00 49.81 72 SER A CA 1
ATOM 527 C C . SER A 1 72 ? -17.265 -60.209 4.045 1.00 49.81 72 SER A C 1
ATOM 529 O O . SER A 1 72 ? -17.150 -59.151 3.432 1.00 49.81 72 SER A O 1
ATOM 531 N N . GLN A 1 73 ? -18.418 -60.829 4.247 1.00 48.41 73 GLN A N 1
ATOM 532 C CA . GLN A 1 73 ? -19.680 -60.624 3.555 1.00 48.41 73 GLN A CA 1
ATOM 533 C C . GLN A 1 73 ? -20.405 -59.328 3.959 1.00 48.41 73 GLN A C 1
ATOM 535 O O . GLN A 1 73 ? -20.399 -58.921 5.119 1.00 48.41 73 GLN A O 1
ATOM 540 N N . GLN A 1 74 ? -21.076 -58.726 2.974 1.00 48.06 74 GLN A N 1
ATOM 541 C CA . GLN A 1 74 ? -22.077 -57.663 3.107 1.00 48.06 74 G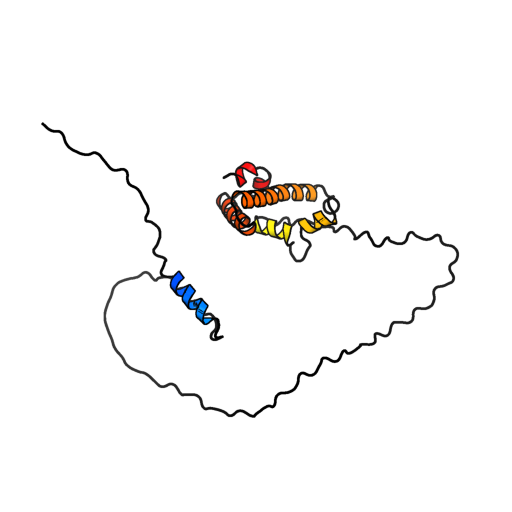LN A CA 1
ATOM 542 C C . GLN A 1 74 ? -23.352 -58.173 3.799 1.00 48.06 74 GLN A C 1
ATOM 544 O O . GLN A 1 74 ? -23.886 -59.203 3.385 1.00 48.06 74 GLN A O 1
ATOM 549 N N . PRO A 1 75 ? -23.955 -57.377 4.696 1.00 49.41 75 PRO A N 1
ATOM 550 C CA . PRO A 1 75 ? -25.401 -57.343 4.860 1.00 49.41 75 PRO A CA 1
ATOM 551 C C . PRO A 1 75 ? -25.993 -56.178 4.061 1.00 49.41 75 PRO A C 1
ATOM 553 O O . PRO A 1 75 ? -25.586 -55.022 4.187 1.00 49.41 75 PRO A O 1
ATOM 556 N N . SER A 1 76 ? -26.974 -56.511 3.235 1.00 47.00 76 SER A N 1
ATOM 557 C CA . SER A 1 76 ? -27.842 -55.622 2.472 1.00 47.00 76 SER A CA 1
ATOM 558 C C . SER A 1 76 ? -28.493 -54.557 3.364 1.00 47.00 76 SER A C 1
ATOM 560 O O . SER A 1 76 ? -29.196 -54.903 4.310 1.00 47.00 76 SER A O 1
ATOM 562 N N . GLN A 1 77 ? -28.333 -53.273 3.033 1.00 48.62 77 GLN A N 1
ATOM 563 C CA . GLN A 1 77 ? -29.187 -52.207 3.565 1.00 48.62 77 GLN A CA 1
ATOM 564 C C . GLN A 1 77 ? -29.927 -51.511 2.419 1.00 48.62 77 GLN A C 1
ATOM 566 O O . GLN A 1 77 ? -29.332 -51.115 1.418 1.00 48.62 77 GLN A O 1
ATOM 571 N N . GLN A 1 78 ? -31.252 -51.442 2.572 1.00 51.66 78 GLN A N 1
ATOM 572 C CA . GLN A 1 78 ? -32.204 -50.772 1.687 1.00 51.66 78 GLN A CA 1
ATOM 573 C C . GLN A 1 78 ? -31.898 -49.271 1.536 1.00 51.66 78 GLN A C 1
ATOM 575 O O . GLN A 1 78 ? -31.355 -48.663 2.460 1.00 51.66 78 GLN A O 1
ATOM 580 N N . PRO A 1 79 ? -32.340 -48.626 0.441 1.00 47.81 79 PRO A N 1
ATOM 581 C CA . PRO A 1 79 ? -32.312 -47.173 0.329 1.00 47.81 79 PRO A CA 1
ATOM 582 C C . PRO A 1 79 ? -33.316 -46.550 1.311 1.00 47.81 79 PRO A C 1
ATOM 584 O O . PRO A 1 79 ? -34.528 -46.687 1.140 1.00 47.81 79 PRO A O 1
ATOM 587 N N . GLN A 1 80 ? -32.822 -45.859 2.339 1.00 43.59 80 GLN A N 1
ATOM 588 C CA . GLN A 1 80 ? -33.642 -44.960 3.150 1.00 43.59 80 GLN A CA 1
ATOM 589 C C . GLN A 1 80 ? -33.870 -43.652 2.384 1.00 43.59 80 GLN A C 1
ATOM 591 O O . GLN A 1 80 ? -32.937 -43.035 1.871 1.00 43.59 80 GLN A O 1
ATOM 596 N N . GLN A 1 81 ? -35.140 -43.259 2.292 1.00 51.66 81 GLN A N 1
ATOM 597 C CA . GLN A 1 81 ? -35.594 -41.994 1.721 1.00 51.66 81 GLN A CA 1
ATOM 598 C C . GLN A 1 81 ? -34.991 -40.789 2.471 1.00 51.66 81 GLN A C 1
ATOM 600 O O . GLN A 1 81 ? -34.806 -40.867 3.687 1.00 51.66 81 GLN A O 1
ATOM 605 N N . PRO A 1 82 ? -34.766 -39.643 1.803 1.00 52.66 82 PRO A N 1
ATOM 606 C CA . PRO A 1 82 ? -34.433 -38.398 2.486 1.00 52.66 82 PRO A CA 1
ATOM 607 C C . PRO A 1 82 ? -35.607 -37.953 3.368 1.00 52.66 82 PRO A C 1
ATOM 609 O O . PRO A 1 82 ? -36.658 -37.552 2.866 1.00 52.66 82 PRO A O 1
ATOM 612 N N . GLN A 1 83 ? -35.434 -38.019 4.688 1.00 44.53 83 GLN A N 1
ATOM 613 C CA . GLN A 1 83 ? -36.307 -37.323 5.627 1.00 44.53 83 GLN A CA 1
ATOM 614 C C . GLN A 1 83 ? -36.067 -35.816 5.493 1.00 44.53 83 GLN A C 1
ATOM 616 O O . GLN A 1 83 ? -34.932 -35.340 5.546 1.00 44.53 83 GLN A O 1
ATOM 621 N N . GLN A 1 84 ? -37.149 -35.073 5.278 1.00 50.22 84 GLN A N 1
ATOM 622 C CA . GLN A 1 84 ? -37.136 -33.616 5.231 1.00 50.22 84 GLN A CA 1
ATOM 623 C C . GLN A 1 84 ? -36.768 -33.036 6.611 1.00 50.22 84 GLN A C 1
ATOM 625 O O . GLN A 1 84 ? -37.200 -33.581 7.629 1.00 50.22 84 GLN A O 1
ATOM 630 N N . PRO A 1 85 ? -36.018 -31.922 6.681 1.00 52.47 85 PRO A N 1
ATOM 631 C CA . PRO A 1 85 ? -35.770 -31.230 7.938 1.00 52.47 85 PRO A CA 1
ATOM 632 C C . PRO A 1 85 ? -37.060 -30.580 8.458 1.00 52.47 85 PRO A C 1
ATOM 634 O O . PRO A 1 85 ? -37.602 -29.653 7.855 1.00 52.47 85 PRO A O 1
ATOM 637 N N . SER A 1 86 ? -37.538 -31.062 9.603 1.00 40.16 86 SER A N 1
ATOM 638 C CA . SER A 1 86 ? -38.594 -30.431 10.391 1.00 40.16 86 SER A CA 1
ATOM 639 C C . SER A 1 86 ? -38.128 -29.056 10.875 1.00 40.16 86 SER A C 1
ATOM 641 O O . SER A 1 86 ? -37.152 -28.951 11.617 1.00 40.16 86 SER A O 1
ATOM 643 N N . LEU A 1 87 ? -38.839 -27.995 10.490 1.00 43.34 87 LEU A N 1
ATOM 644 C CA . LEU A 1 87 ? -38.686 -26.671 11.091 1.00 43.34 87 LEU A CA 1
ATOM 645 C C . LEU A 1 87 ? -39.220 -26.731 12.527 1.00 43.34 87 LEU A C 1
ATOM 647 O O . LEU A 1 87 ? -40.422 -26.636 12.764 1.00 43.34 87 LEU A O 1
ATOM 651 N N . THR A 1 88 ? -38.335 -26.906 13.504 1.00 41.41 88 THR A N 1
ATOM 652 C CA . THR A 1 88 ? -38.678 -26.679 14.908 1.00 41.41 88 THR A CA 1
ATOM 653 C C . THR A 1 88 ? -38.798 -25.175 15.129 1.00 41.41 88 THR A C 1
ATOM 655 O O . THR A 1 88 ? -37.805 -24.480 15.344 1.00 41.41 88 THR A O 1
ATOM 658 N N . THR A 1 89 ? -40.022 -24.656 15.043 1.00 46.34 89 THR A N 1
ATOM 659 C CA . THR A 1 89 ? -40.374 -23.316 15.517 1.00 46.34 89 THR A CA 1
ATOM 660 C C . THR A 1 89 ? -40.246 -23.300 17.038 1.00 46.34 89 THR A C 1
ATOM 662 O O . THR A 1 89 ? -41.179 -23.626 17.769 1.00 46.34 89 THR A O 1
ATOM 665 N N . THR A 1 90 ? -39.061 -22.951 17.529 1.00 48.56 90 THR A N 1
ATOM 666 C CA . THR A 1 90 ? -38.839 -22.654 18.943 1.00 48.56 90 THR A CA 1
ATOM 667 C C . THR A 1 90 ? -39.589 -21.365 19.270 1.00 48.56 90 THR A C 1
ATOM 669 O O . THR A 1 90 ? -39.143 -20.267 18.946 1.00 48.56 90 THR A O 1
ATOM 672 N N . SER A 1 91 ? -40.772 -21.507 19.865 1.00 52.97 91 SER A N 1
ATOM 673 C CA . SER A 1 91 ? -41.569 -20.409 20.411 1.00 52.97 91 SER A CA 1
ATOM 674 C C . SER A 1 91 ? -40.808 -19.756 21.569 1.00 52.97 91 SER A C 1
ATOM 676 O O . SER A 1 91 ? -40.839 -20.244 22.698 1.00 52.97 91 SER A O 1
ATOM 678 N N . ILE A 1 92 ? -40.104 -18.660 21.290 1.00 57.19 92 ILE A N 1
ATOM 679 C CA . ILE A 1 92 ? -39.467 -17.817 22.305 1.00 57.19 92 ILE A CA 1
ATOM 680 C C . ILE A 1 92 ? -40.577 -17.028 23.009 1.00 57.19 92 ILE A C 1
ATOM 682 O O . ILE A 1 92 ? -41.177 -16.126 22.431 1.00 57.19 92 ILE A O 1
ATOM 686 N N . SER A 1 93 ? -40.867 -17.393 24.258 1.00 55.72 93 SER A N 1
ATOM 687 C CA . SER A 1 93 ? -41.781 -16.646 25.123 1.00 55.72 93 SER A CA 1
ATOM 688 C C . SER A 1 93 ? -41.094 -15.350 25.572 1.00 55.72 93 SER A C 1
ATOM 690 O O . SER A 1 93 ? -40.060 -15.396 26.240 1.00 55.72 93 SER A O 1
ATOM 692 N N . LEU A 1 94 ? -41.624 -14.196 25.160 1.00 61.59 94 LEU A N 1
ATOM 693 C CA . LEU A 1 94 ? -41.113 -12.876 25.543 1.00 61.59 94 LEU A CA 1
ATOM 694 C C . LEU A 1 94 ? -41.544 -12.532 26.982 1.00 61.59 94 LEU A C 1
ATOM 696 O O . LEU A 1 94 ? -42.693 -12.794 27.347 1.00 61.59 94 LEU A O 1
ATOM 700 N N . PRO A 1 95 ? -40.676 -11.917 27.806 1.00 57.19 95 PRO A N 1
ATOM 701 C CA . PRO A 1 95 ? -41.068 -11.450 29.129 1.00 57.19 95 PRO A CA 1
ATOM 702 C C . PRO A 1 95 ? -42.079 -10.299 29.025 1.00 57.19 95 PRO A C 1
ATOM 704 O O . PRO A 1 95 ? -41.910 -9.358 28.249 1.00 57.19 95 PRO A O 1
ATOM 707 N N . PHE A 1 96 ? -43.130 -10.382 29.838 1.00 64.00 96 PHE A N 1
ATOM 708 C CA . PHE A 1 96 ? -44.167 -9.365 29.991 1.00 64.00 96 PHE A CA 1
ATOM 709 C C . PHE A 1 96 ? -43.566 -8.081 30.586 1.00 64.00 96 PHE A C 1
ATOM 711 O O . PHE A 1 96 ? -43.164 -8.061 31.750 1.00 64.00 96 PHE A O 1
ATOM 718 N N . PHE A 1 97 ? -43.481 -7.015 29.789 1.00 62.16 97 PHE A N 1
ATOM 719 C CA . PHE A 1 97 ? -43.089 -5.687 30.265 1.00 62.16 97 PHE A CA 1
ATOM 720 C C . PHE A 1 97 ? -44.301 -4.977 30.893 1.00 62.16 97 PHE A C 1
ATOM 722 O O . PHE A 1 97 ? -45.367 -4.956 30.274 1.00 62.16 97 PHE A O 1
ATOM 729 N N . PRO A 1 98 ? -44.174 -4.373 32.091 1.00 64.50 98 PRO A N 1
ATOM 730 C CA . PRO A 1 98 ? -45.240 -3.552 32.652 1.00 64.50 98 PRO A CA 1
ATOM 731 C C . PRO A 1 98 ? -45.486 -2.313 31.768 1.00 64.50 98 PRO A C 1
ATOM 733 O O . PRO A 1 98 ? -44.536 -1.781 31.184 1.00 64.50 98 PRO A O 1
ATOM 736 N N . PRO A 1 99 ? -46.738 -1.833 31.658 1.00 67.38 99 PRO A N 1
ATOM 737 C CA . PRO A 1 99 ? -47.048 -0.646 30.871 1.00 67.38 99 PRO A CA 1
ATOM 738 C C . PRO A 1 99 ? -46.355 0.599 31.455 1.00 67.38 99 PRO A C 1
ATOM 740 O O . PRO A 1 99 ? -46.228 0.714 32.679 1.00 67.38 99 PRO A O 1
ATOM 743 N N . PRO A 1 100 ? -45.906 1.542 30.606 1.00 65.00 100 PRO A N 1
ATOM 744 C CA . PRO A 1 100 ? -45.249 2.757 31.067 1.00 65.00 100 PRO A CA 1
ATOM 745 C C . PRO A 1 100 ? -46.237 3.678 31.809 1.00 65.00 100 PRO A C 1
ATOM 747 O O . PRO A 1 100 ? -47.434 3.674 31.506 1.00 65.00 100 PRO A O 1
ATOM 750 N N . PRO A 1 101 ? -45.758 4.491 32.769 1.00 63.91 101 PRO A N 1
ATOM 751 C CA . PRO A 1 101 ? -46.586 5.483 33.445 1.00 63.91 101 PRO A CA 1
ATOM 752 C C . PRO A 1 101 ? -47.067 6.582 32.473 1.00 63.91 101 PRO A C 1
ATOM 754 O O . PRO A 1 101 ? -46.435 6.816 31.438 1.00 63.91 101 PRO A O 1
ATOM 757 N N . PRO A 1 102 ? -48.171 7.283 32.795 1.00 54.25 102 PRO A N 1
ATOM 758 C CA . PRO A 1 102 ? -48.729 8.321 31.937 1.00 54.25 102 PRO A CA 1
ATOM 759 C C . PRO A 1 102 ? -47.745 9.484 31.749 1.00 54.25 102 PRO A C 1
ATOM 761 O O . PRO A 1 102 ? -47.225 10.049 32.712 1.00 54.25 102 PRO A O 1
ATOM 764 N N . ILE A 1 103 ? -47.500 9.826 30.483 1.00 50.41 103 ILE A N 1
ATOM 765 C CA . ILE A 1 103 ? -46.545 10.844 30.035 1.00 50.41 103 ILE A CA 1
ATOM 766 C C . ILE A 1 103 ? -47.028 12.229 30.482 1.00 50.41 103 ILE A C 1
ATOM 768 O O . ILE A 1 103 ? -47.953 12.793 29.900 1.00 50.41 103 ILE A O 1
ATOM 772 N N . GLN A 1 104 ? -46.378 12.809 31.492 1.00 53.56 104 GLN A N 1
ATOM 773 C CA . GLN A 1 104 ? -46.453 14.246 31.743 1.00 53.56 104 GLN A CA 1
ATOM 774 C C . GLN A 1 104 ? -45.375 14.948 30.910 1.00 53.56 104 GLN A C 1
ATOM 776 O O . GLN A 1 104 ? -44.198 14.891 31.235 1.00 53.56 104 GLN A O 1
ATOM 781 N N . ASN A 1 105 ? -45.805 15.564 29.810 1.00 56.19 105 ASN A N 1
ATOM 782 C CA . ASN A 1 105 ? -45.253 16.767 29.175 1.00 56.19 105 ASN A CA 1
ATOM 783 C C . ASN A 1 105 ? -43.717 16.984 29.170 1.00 56.19 105 ASN A C 1
ATOM 785 O O . ASN A 1 105 ? -43.249 18.067 29.523 1.00 56.19 105 ASN A O 1
ATOM 789 N N . LEU A 1 106 ? -42.927 16.006 28.715 1.00 48.47 106 LEU A N 1
ATOM 790 C CA . LEU A 1 106 ? -41.546 16.255 28.287 1.00 48.47 106 LEU A CA 1
ATOM 791 C C . LEU A 1 106 ? -41.502 16.391 26.764 1.00 48.47 106 LEU A C 1
ATOM 793 O O . LEU A 1 106 ? -41.999 15.532 26.037 1.00 48.47 106 LEU A O 1
ATOM 797 N N . ALA A 1 107 ? -40.903 17.490 26.306 1.00 58.00 107 ALA A N 1
ATOM 798 C CA . ALA A 1 107 ? -40.594 17.748 24.906 1.00 58.00 107 ALA A CA 1
ATOM 799 C C . ALA A 1 107 ? -39.956 16.511 24.239 1.00 58.00 107 ALA A C 1
ATOM 801 O O . ALA A 1 107 ? -39.184 15.809 24.901 1.00 58.00 107 ALA A O 1
ATOM 802 N N . PRO A 1 108 ? -40.225 16.237 22.948 1.00 51.81 108 PRO A N 1
ATOM 803 C CA . PRO A 1 108 ? -39.593 15.121 22.262 1.00 51.81 108 PRO A CA 1
ATOM 804 C C . PRO A 1 108 ? -38.078 15.334 22.270 1.00 51.81 108 PRO A C 1
ATOM 806 O O . PRO A 1 108 ? -37.568 16.259 21.636 1.00 51.81 108 PRO A O 1
ATOM 809 N N . ALA A 1 109 ? -37.350 14.486 22.997 1.00 54.31 109 ALA A N 1
ATOM 810 C CA . ALA A 1 109 ? -35.926 14.321 22.757 1.00 54.31 109 ALA A CA 1
ATOM 811 C C . ALA A 1 109 ? -35.758 13.952 21.271 1.00 54.31 109 ALA A C 1
ATOM 813 O O . ALA A 1 109 ? -36.537 13.127 20.779 1.00 54.31 109 ALA A O 1
ATOM 814 N N . PRO A 1 110 ? -34.812 14.560 20.533 1.00 58.44 110 PRO A N 1
ATOM 815 C CA . PRO A 1 110 ? -34.606 14.221 19.134 1.00 58.44 110 PRO A CA 1
ATOM 816 C C . PRO A 1 110 ? -34.331 12.721 19.050 1.00 58.44 110 PRO A C 1
ATOM 818 O O . PRO A 1 110 ? -33.386 12.217 19.659 1.00 58.44 110 PRO A O 1
ATOM 821 N N . ALA A 1 111 ? -35.211 12.002 18.354 1.00 55.47 111 ALA A N 1
ATOM 822 C CA . ALA A 1 111 ? -35.030 10.587 18.094 1.00 55.47 111 ALA A CA 1
ATOM 823 C C . ALA A 1 111 ? -33.651 10.386 17.438 1.00 55.47 111 ALA A C 1
ATOM 825 O O . ALA A 1 111 ? -33.298 11.172 16.553 1.00 55.47 111 ALA A O 1
ATOM 826 N N . PRO A 1 112 ? -32.858 9.380 17.847 1.00 53.66 112 PRO A N 1
ATOM 827 C CA . PRO A 1 112 ? -31.627 9.051 17.144 1.00 53.66 112 PRO A CA 1
ATOM 828 C C . PRO A 1 112 ? -31.985 8.720 15.693 1.00 53.66 112 PRO A C 1
ATOM 830 O O . PRO A 1 112 ? -32.711 7.765 15.417 1.00 53.66 112 PRO A O 1
ATOM 833 N N . THR A 1 113 ? -31.526 9.556 14.767 1.00 56.06 113 THR A N 1
ATOM 834 C CA . THR A 1 113 ? -31.665 9.342 13.330 1.00 56.06 113 THR A CA 1
ATOM 835 C C . THR A 1 113 ? -31.028 7.990 12.972 1.00 56.06 113 THR A C 1
ATOM 837 O O . THR A 1 113 ? -29.871 7.770 13.337 1.00 56.06 113 THR A O 1
ATOM 840 N N . PRO A 1 114 ? -31.718 7.084 12.253 1.00 54.75 114 PRO A N 1
ATOM 841 C CA . PRO A 1 114 ? -31.196 5.751 11.918 1.00 54.75 114 PRO A CA 1
ATOM 842 C C . PRO A 1 114 ? -29.970 5.719 10.984 1.00 54.75 114 PRO A C 1
ATOM 844 O O . PRO A 1 114 ? -29.465 4.637 10.708 1.00 54.75 114 PRO A O 1
ATOM 847 N N . ASP A 1 115 ? -29.490 6.866 10.493 1.00 55.84 115 ASP A N 1
ATOM 848 C CA . ASP A 1 115 ? -28.556 6.939 9.356 1.00 55.84 115 ASP A CA 1
ATOM 849 C C . ASP A 1 115 ? -27.099 7.277 9.700 1.00 55.84 115 ASP A C 1
ATOM 851 O O . ASP A 1 115 ? -26.253 7.348 8.810 1.00 55.84 115 ASP A O 1
ATOM 855 N N . GLN A 1 116 ? -26.751 7.472 10.973 1.00 58.19 116 GLN A N 1
ATOM 856 C CA . GLN A 1 116 ? -25.370 7.783 11.345 1.00 58.19 116 GLN A CA 1
ATOM 857 C C . GLN A 1 116 ? -24.708 6.567 11.989 1.00 58.19 116 GLN A C 1
ATOM 859 O O . GLN A 1 116 ? -24.572 6.484 13.210 1.00 58.19 116 GLN A O 1
ATOM 864 N N . LEU A 1 117 ? -24.290 5.608 11.152 1.00 67.38 117 LEU A N 1
ATOM 865 C CA . LEU A 1 117 ? -23.378 4.558 11.601 1.00 67.38 117 LEU A CA 1
ATOM 866 C C . LEU A 1 117 ? -22.174 5.234 12.280 1.00 67.38 117 LEU A C 1
ATOM 868 O O . LEU A 1 117 ? -21.578 6.143 11.689 1.00 67.38 117 LEU A O 1
ATOM 872 N N . PRO A 1 118 ? -21.818 4.839 13.514 1.00 78.44 118 PRO A N 1
ATOM 873 C CA . PRO A 1 118 ? -20.690 5.436 14.209 1.00 78.44 118 PRO A CA 1
ATOM 874 C C . PRO A 1 118 ? -19.433 5.271 13.353 1.00 78.44 118 PRO A C 1
ATOM 876 O O . PRO A 1 118 ? -19.126 4.171 12.889 1.00 78.44 118 PRO A O 1
ATOM 879 N N . VAL A 1 119 ? -18.726 6.379 13.113 1.00 80.69 119 VAL A N 1
ATOM 880 C CA . VAL A 1 119 ? -17.501 6.367 12.307 1.00 80.69 119 VAL A CA 1
ATOM 881 C C . VAL A 1 119 ? -16.491 5.440 12.990 1.00 80.69 119 VAL A C 1
ATOM 883 O O . VAL A 1 119 ? -16.188 5.647 14.170 1.00 80.69 119 VAL A O 1
ATOM 886 N N . PRO A 1 120 ? -15.963 4.420 12.294 1.00 81.19 120 PRO A N 1
ATOM 887 C CA . PRO A 1 120 ? -15.050 3.470 12.903 1.00 81.19 120 PRO A CA 1
ATOM 888 C C . PRO A 1 120 ? -13.730 4.151 13.270 1.00 81.19 120 PRO A C 1
ATOM 890 O O . PRO A 1 120 ? -13.114 4.846 12.460 1.00 81.19 120 PRO A O 1
ATOM 893 N N . THR A 1 121 ? -13.250 3.891 14.487 1.00 85.50 121 THR A N 1
ATOM 894 C CA . THR A 1 121 ? -11.887 4.245 14.900 1.00 85.50 121 THR A CA 1
ATOM 895 C C . THR A 1 121 ? -10.917 3.242 14.284 1.00 85.50 121 THR A C 1
ATOM 897 O O . THR A 1 121 ? -10.511 2.273 14.924 1.00 85.50 121 THR A O 1
ATOM 900 N N . TYR A 1 122 ? -10.566 3.450 13.017 1.00 92.25 122 TYR A N 1
ATOM 901 C CA . TYR A 1 122 ? -9.633 2.585 12.305 1.00 92.25 122 TYR A CA 1
ATOM 902 C C . TYR A 1 122 ? -8.196 3.111 12.375 1.00 92.25 122 TYR A C 1
ATOM 904 O O . TYR A 1 122 ? -7.934 4.315 12.297 1.00 92.25 122 TYR A O 1
ATOM 912 N N . LYS A 1 123 ? -7.247 2.180 12.508 1.00 93.38 123 LYS A N 1
ATOM 913 C CA . LYS A 1 123 ? -5.808 2.442 12.513 1.00 93.38 123 LYS A CA 1
ATOM 914 C C . LYS A 1 123 ? -5.138 1.587 11.458 1.00 93.38 123 LYS A C 1
ATOM 916 O O . LYS A 1 123 ? -5.137 0.365 11.572 1.00 93.38 123 LYS A O 1
ATOM 921 N N . MET A 1 124 ? -4.517 2.242 10.480 1.00 93.38 124 MET A N 1
ATOM 922 C CA . MET A 1 124 ? -3.697 1.540 9.500 1.00 93.38 124 MET A CA 1
ATOM 923 C C . MET A 1 124 ? -2.551 0.802 10.199 1.00 93.38 124 MET A C 1
ATOM 925 O O . MET A 1 124 ? -1.865 1.367 11.062 1.00 93.38 124 MET A O 1
ATOM 929 N N . SER A 1 125 ? -2.327 -0.451 9.812 1.00 94.06 125 SER A N 1
ATOM 930 C CA . SER A 1 125 ? -1.328 -1.325 10.427 1.00 94.06 125 SER A CA 1
ATOM 931 C C . SER A 1 125 ? 0.072 -0.749 10.247 1.00 94.06 125 SER A C 1
ATOM 933 O O . SER A 1 125 ? 0.534 -0.545 9.129 1.00 94.06 125 SER A O 1
ATOM 935 N N . ARG A 1 126 ? 0.804 -0.503 11.337 1.00 93.62 126 ARG A N 1
ATOM 936 C CA . ARG A 1 126 ? 2.183 0.026 11.263 1.00 93.62 126 ARG A CA 1
ATOM 937 C C . ARG A 1 126 ? 3.215 -1.032 10.882 1.00 93.62 126 ARG A C 1
ATOM 939 O O . ARG A 1 126 ? 4.340 -0.679 10.551 1.00 93.62 126 ARG A O 1
ATOM 946 N N . ASN A 1 127 ? 2.799 -2.296 10.863 1.00 93.38 127 ASN A N 1
ATOM 947 C CA . ASN A 1 127 ? 3.645 -3.451 10.574 1.00 93.38 127 ASN A CA 1
ATOM 948 C C . ASN A 1 127 ? 3.576 -3.873 9.097 1.00 93.38 127 ASN A C 1
ATOM 950 O O . ASN A 1 127 ? 4.196 -4.856 8.702 1.00 93.38 127 ASN A O 1
ATOM 954 N N . THR A 1 128 ? 2.821 -3.147 8.273 1.00 94.12 128 THR A N 1
ATOM 955 C CA . THR A 1 128 ? 2.767 -3.347 6.823 1.00 94.12 128 THR A CA 1
ATOM 956 C C . THR A 1 128 ? 4.078 -2.865 6.199 1.00 94.12 128 THR A C 1
ATOM 958 O O . THR A 1 128 ? 4.273 -1.660 6.018 1.00 94.12 128 THR A O 1
ATOM 961 N N . VAL A 1 129 ? 4.983 -3.805 5.908 1.00 95.56 129 VAL A N 1
ATOM 962 C CA . VAL A 1 129 ? 6.340 -3.529 5.392 1.00 95.56 129 VAL A CA 1
ATOM 963 C C . VAL A 1 129 ? 6.568 -3.979 3.946 1.00 95.56 129 VAL A C 1
ATOM 965 O O . VAL A 1 129 ? 7.547 -3.554 3.336 1.00 95.56 129 VAL A O 1
ATOM 968 N N . THR A 1 130 ? 5.671 -4.795 3.386 1.00 98.00 130 THR A N 1
ATOM 969 C CA . THR A 1 130 ? 5.720 -5.269 1.992 1.00 98.00 130 THR A CA 1
ATOM 970 C C . THR A 1 130 ? 4.573 -4.687 1.169 1.00 98.00 130 THR A C 1
ATOM 972 O O . THR A 1 130 ? 3.544 -4.276 1.718 1.00 98.00 130 THR A O 1
ATOM 975 N N . LEU A 1 131 ? 4.738 -4.664 -0.156 1.00 98.31 131 LEU A N 1
ATOM 976 C CA . LEU A 1 131 ? 3.682 -4.238 -1.077 1.00 98.31 131 LEU A CA 1
ATOM 977 C C . LEU A 1 131 ? 2.480 -5.183 -1.040 1.00 98.31 131 LEU A C 1
ATOM 979 O O . LEU A 1 131 ? 1.352 -4.707 -1.088 1.00 98.31 131 LEU A O 1
ATOM 983 N N . ASP A 1 132 ? 2.709 -6.487 -0.873 1.00 98.00 132 ASP A N 1
ATOM 984 C CA . ASP A 1 132 ? 1.645 -7.488 -0.731 1.00 98.00 132 ASP A CA 1
ATOM 985 C C . ASP A 1 132 ? 0.746 -7.208 0.484 1.00 98.00 132 ASP A C 1
ATOM 987 O O . ASP A 1 132 ? -0.472 -7.085 0.352 1.00 98.00 132 ASP A O 1
ATOM 991 N N . MET A 1 133 ? 1.345 -6.992 1.663 1.00 97.81 133 MET A N 1
ATOM 992 C CA . MET A 1 133 ? 0.579 -6.666 2.868 1.00 97.81 133 MET A CA 1
ATOM 993 C C . MET A 1 133 ? -0.183 -5.352 2.710 1.00 97.81 133 MET A C 1
ATOM 995 O O . MET A 1 133 ? -1.309 -5.233 3.194 1.00 97.81 133 MET A O 1
ATOM 999 N N . LEU A 1 134 ? 0.426 -4.366 2.042 1.00 98.38 134 LEU A N 1
ATOM 1000 C CA . LEU A 1 134 ? -0.214 -3.083 1.788 1.00 98.38 134 LEU A CA 1
ATOM 1001 C C . LEU A 1 134 ? -1.408 -3.238 0.849 1.00 98.38 134 LEU A C 1
ATOM 1003 O O . LEU A 1 134 ? -2.479 -2.711 1.139 1.00 98.38 134 LEU A O 1
ATOM 1007 N N . TRP A 1 135 ? -1.231 -3.972 -0.246 1.00 98.56 135 TRP A N 1
ATOM 1008 C CA . TRP A 1 135 ? -2.288 -4.271 -1.202 1.00 98.56 135 TRP A CA 1
ATOM 1009 C C . TRP A 1 135 ? -3.456 -4.985 -0.520 1.00 98.56 135 TRP A C 1
ATOM 1011 O O . TRP A 1 135 ? -4.613 -4.585 -0.661 1.00 98.56 135 TRP A O 1
ATOM 1021 N N . ARG A 1 136 ? -3.146 -5.985 0.309 1.00 98.12 136 ARG A N 1
ATOM 1022 C CA . ARG A 1 136 ? -4.141 -6.736 1.069 1.00 98.12 136 ARG A CA 1
ATOM 1023 C C . ARG A 1 136 ? -4.902 -5.866 2.059 1.00 98.12 136 ARG A C 1
ATOM 1025 O O . ARG A 1 136 ? -6.126 -5.910 2.071 1.00 98.12 136 ARG A O 1
ATOM 1032 N N . GLU A 1 137 ? -4.209 -5.055 2.855 1.00 98.06 137 GLU A N 1
ATOM 1033 C CA . GLU A 1 137 ? -4.855 -4.099 3.762 1.00 98.06 137 GLU A CA 1
ATOM 1034 C C . GLU A 1 137 ? -5.779 -3.143 2.999 1.00 98.06 137 GLU A C 1
ATOM 1036 O O . GLU A 1 137 ? -6.873 -2.826 3.467 1.00 98.06 137 GLU A O 1
ATOM 1041 N N . TRP A 1 138 ? -5.359 -2.726 1.804 1.00 98.44 138 TRP A N 1
ATOM 1042 C CA . TRP A 1 138 ? -6.098 -1.762 1.008 1.00 98.44 138 TRP A CA 1
ATOM 1043 C C . TRP A 1 138 ? -7.417 -2.304 0.458 1.00 98.44 138 TRP A C 1
ATOM 1045 O O . TRP A 1 138 ? -8.432 -1.618 0.566 1.00 98.44 138 TRP A O 1
ATOM 1055 N N . TYR A 1 139 ? -7.407 -3.522 -0.089 1.00 98.12 139 TYR A N 1
ATOM 1056 C CA . TYR A 1 139 ? -8.545 -4.089 -0.824 1.00 98.12 139 TYR A CA 1
ATOM 1057 C C . TYR A 1 139 ? -9.316 -5.168 -0.066 1.00 98.12 139 TYR A C 1
ATOM 1059 O O . TYR A 1 139 ? -10.530 -5.277 -0.214 1.00 98.12 139 TYR A O 1
ATOM 1067 N N . HIS A 1 140 ? -8.637 -5.948 0.770 1.00 96.75 140 HIS A N 1
ATOM 1068 C CA . HIS A 1 140 ? -9.235 -7.073 1.496 1.00 96.75 140 HIS A CA 1
ATOM 1069 C C . HIS A 1 140 ? -9.384 -6.808 2.996 1.00 96.75 140 HIS A C 1
ATOM 1071 O O . HIS A 1 140 ? -10.129 -7.515 3.669 1.00 96.75 140 HIS A O 1
ATOM 1077 N N . GLY A 1 141 ? -8.664 -5.816 3.523 1.00 96.12 141 GLY A N 1
ATOM 1078 C CA . GLY A 1 141 ? -8.538 -5.601 4.958 1.00 96.12 141 GLY A CA 1
ATOM 1079 C C . GLY A 1 141 ? -7.559 -6.578 5.617 1.00 96.12 141 GLY A C 1
ATOM 1080 O O . GLY A 1 141 ? -6.992 -7.483 4.996 1.00 96.12 141 GLY A O 1
ATOM 1081 N N . LEU A 1 142 ? -7.325 -6.368 6.912 1.00 93.75 142 LEU A N 1
ATOM 1082 C CA . LEU A 1 142 ? -6.453 -7.202 7.742 1.00 93.75 142 LEU A CA 1
ATOM 1083 C C . LEU A 1 142 ? -7.224 -7.718 8.956 1.00 93.75 142 LEU A C 1
ATOM 1085 O O . LEU A 1 142 ? -8.032 -6.992 9.527 1.00 93.75 142 LEU A O 1
ATOM 1089 N N . ALA A 1 143 ? -6.940 -8.958 9.368 1.00 89.94 143 ALA A N 1
ATOM 1090 C CA . ALA A 1 143 ? -7.499 -9.582 10.574 1.00 89.94 143 ALA A CA 1
ATOM 1091 C C . ALA A 1 143 ? -9.042 -9.524 10.677 1.00 89.94 143 ALA A C 1
ATOM 1093 O O . ALA A 1 143 ? -9.587 -9.393 11.768 1.00 89.94 143 ALA A O 1
ATOM 1094 N N . GLY A 1 144 ? -9.744 -9.601 9.540 1.00 88.25 144 GLY A N 1
ATOM 1095 C CA . GLY A 1 144 ? -11.209 -9.512 9.485 1.00 88.25 144 GLY A CA 1
ATOM 1096 C C . GLY A 1 144 ? -11.775 -8.096 9.654 1.00 88.25 144 GLY A C 1
ATOM 1097 O O . GLY A 1 144 ? -12.989 -7.942 9.720 1.00 88.25 144 GLY A O 1
ATOM 1098 N N . GLY A 1 145 ? -10.920 -7.071 9.729 1.00 91.38 145 GLY A N 1
ATOM 1099 C CA . GLY A 1 145 ? -11.329 -5.668 9.685 1.00 91.38 145 GLY A CA 1
ATOM 1100 C C . GLY A 1 145 ? -11.652 -5.185 8.264 1.00 91.38 145 GLY A C 1
ATOM 1101 O O . GLY A 1 145 ? -11.312 -5.869 7.294 1.00 91.38 145 GLY A O 1
ATOM 1102 N N . PRO A 1 146 ? -12.267 -3.994 8.132 1.00 94.75 146 PRO A N 1
ATOM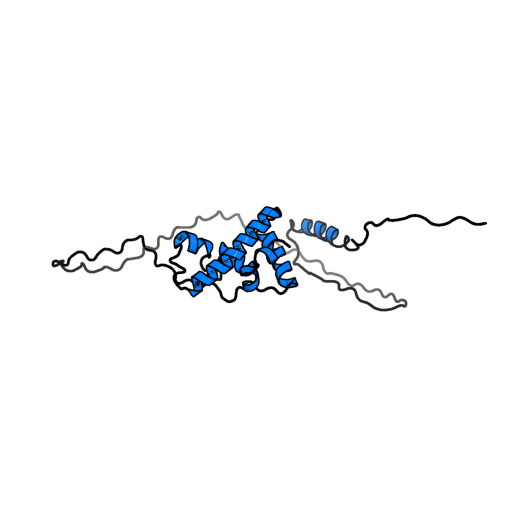 1103 C CA . PRO A 1 146 ? -12.620 -3.428 6.834 1.00 94.75 146 PRO A CA 1
ATOM 1104 C C . PRO A 1 146 ? -11.373 -3.113 6.003 1.00 94.75 146 PRO A C 1
ATOM 1106 O O . PRO A 1 146 ? -10.281 -2.877 6.540 1.00 94.75 146 PRO A O 1
ATOM 1109 N N . SER A 1 147 ? -11.546 -3.077 4.684 1.00 97.50 147 SER A N 1
ATOM 1110 C CA . SER A 1 147 ? -10.502 -2.616 3.775 1.00 97.50 147 SER A CA 1
ATOM 1111 C C . SER A 1 147 ? -10.386 -1.089 3.803 1.00 97.50 147 SER A C 1
ATOM 1113 O O . SER A 1 147 ? -11.340 -0.372 4.118 1.00 97.50 147 SER A O 1
ATOM 1115 N N . VAL A 1 148 ? -9.207 -0.564 3.467 1.00 97.62 148 VAL A N 1
ATOM 1116 C CA . VAL A 1 148 ? -9.008 0.895 3.373 1.00 97.62 148 VAL A CA 1
ATOM 1117 C C . VAL A 1 148 ? -9.899 1.496 2.288 1.00 97.62 148 VAL A C 1
ATOM 1119 O O . VAL A 1 148 ? -10.419 2.598 2.459 1.00 97.62 148 VAL A O 1
ATOM 1122 N N . GLU A 1 149 ? -10.096 0.778 1.183 1.00 97.88 149 GLU A N 1
ATOM 1123 C CA . GLU A 1 149 ? -10.989 1.205 0.109 1.00 97.88 149 GLU A CA 1
ATOM 1124 C C . GLU A 1 149 ? -12.445 1.303 0.581 1.00 97.88 149 GLU A C 1
ATOM 1126 O O . GLU A 1 149 ? -13.117 2.295 0.299 1.00 97.88 149 GLU A O 1
ATOM 1131 N N . GLU A 1 150 ? -12.927 0.323 1.348 1.00 96.62 150 GLU A N 1
ATOM 1132 C CA . GLU A 1 150 ? -14.274 0.354 1.915 1.00 96.62 150 GLU A CA 1
ATOM 1133 C C . GLU A 1 150 ? -14.452 1.525 2.887 1.00 96.62 150 GLU A C 1
ATOM 1135 O O . GLU A 1 150 ? -15.455 2.239 2.816 1.0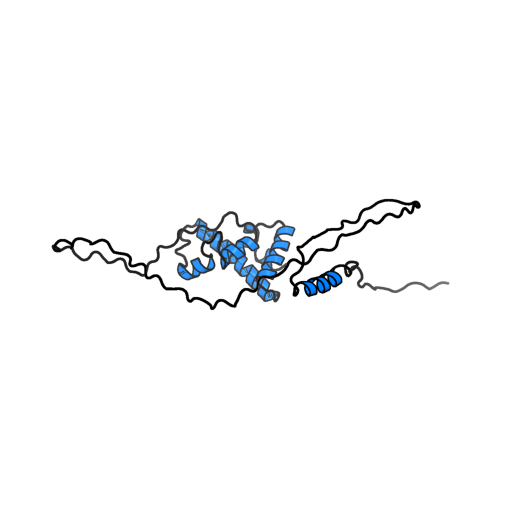0 96.62 150 GLU A O 1
ATOM 1140 N N . LEU A 1 151 ? -13.456 1.770 3.744 1.00 96.38 151 LEU A N 1
ATOM 1141 C CA . LEU A 1 151 ? -13.457 2.908 4.662 1.00 96.38 151 LEU A CA 1
ATOM 1142 C C . LEU A 1 151 ? -13.521 4.245 3.916 1.00 96.38 151 LEU A C 1
ATOM 1144 O O . LEU A 1 151 ? -14.322 5.113 4.268 1.00 96.38 151 LEU A O 1
ATOM 1148 N N . GLU A 1 152 ? -12.718 4.412 2.864 1.00 96.62 152 GLU A N 1
ATOM 1149 C CA . GLU A 1 152 ? -12.722 5.630 2.051 1.00 96.62 152 GLU A CA 1
ATOM 1150 C C . GLU A 1 152 ? -14.041 5.809 1.289 1.00 96.62 152 GLU A C 1
ATOM 1152 O O . GLU A 1 152 ? -14.516 6.938 1.145 1.00 96.62 152 GLU A O 1
ATOM 1157 N N . ARG A 1 153 ? -14.658 4.711 0.835 1.00 95.88 153 ARG A N 1
ATOM 1158 C CA . ARG A 1 153 ? -15.949 4.723 0.138 1.00 95.88 153 ARG A CA 1
ATOM 1159 C C . ARG A 1 153 ? -17.108 5.104 1.059 1.00 95.88 153 ARG A C 1
ATOM 1161 O O . ARG A 1 153 ? -17.989 5.838 0.627 1.00 95.88 153 ARG A O 1
ATOM 1168 N N . LEU A 1 154 ? -17.132 4.581 2.286 1.00 94.81 154 LEU A N 1
ATOM 1169 C CA . LEU A 1 154 ? -18.239 4.774 3.230 1.00 94.81 154 LEU A CA 1
ATOM 1170 C C . LEU A 1 154 ? -18.115 6.060 4.051 1.00 94.81 154 LEU A C 1
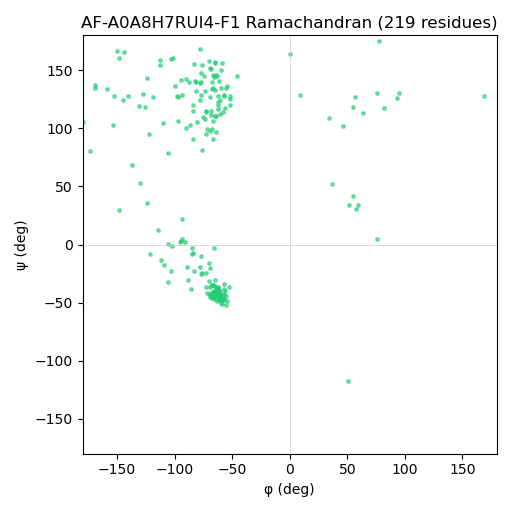ATOM 1172 O O . LEU A 1 154 ? -19.117 6.716 4.315 1.00 94.81 154 LEU A O 1
ATOM 1176 N N . TYR A 1 155 ? -16.897 6.411 4.466 1.00 93.94 155 TYR A N 1
ATOM 1177 C CA . TYR A 1 155 ? -16.663 7.467 5.455 1.00 93.94 155 TYR A CA 1
ATOM 1178 C C . TYR A 1 155 ? -15.779 8.608 4.936 1.00 93.94 155 TYR A C 1
ATOM 1180 O O . TYR A 1 155 ? -15.627 9.619 5.620 1.00 93.94 155 TYR A O 1
ATOM 1188 N N . HIS A 1 156 ? -15.174 8.486 3.751 1.00 92.75 156 HIS A N 1
ATOM 1189 C CA . HIS A 1 156 ? -14.303 9.510 3.162 1.00 92.75 156 HIS A CA 1
ATOM 1190 C C . HIS A 1 156 ? -13.202 9.998 4.122 1.00 92.75 156 HIS A C 1
ATOM 1192 O O . HIS A 1 156 ? -12.332 9.240 4.531 1.00 92.75 156 HIS A O 1
ATOM 1198 N N . VAL A 1 157 ? -13.199 11.279 4.497 1.00 93.44 157 VAL A N 1
ATOM 1199 C CA . VAL A 1 157 ? -12.171 11.859 5.377 1.00 93.44 157 VAL A CA 1
ATOM 1200 C C . VAL A 1 157 ? -12.409 11.498 6.850 1.00 93.44 157 VAL A C 1
ATOM 1202 O O . VAL A 1 157 ? -11.476 11.539 7.655 1.00 93.44 157 VAL A O 1
ATOM 1205 N N . GLU A 1 158 ? -13.628 11.095 7.210 1.00 92.88 158 GLU A N 1
ATOM 1206 C CA . GLU A 1 158 ? -14.082 10.966 8.596 1.00 92.88 158 GLU A CA 1
ATOM 1207 C C . GLU A 1 158 ? -13.347 9.867 9.371 1.00 92.88 158 GLU A C 1
ATOM 1209 O O . GLU A 1 158 ? -12.941 10.081 10.514 1.00 92.88 158 GLU A O 1
ATOM 1214 N N . TRP A 1 159 ? -13.074 8.724 8.736 1.00 94.38 159 TRP A N 1
ATOM 1215 C CA . TRP A 1 159 ? -12.343 7.617 9.371 1.00 94.38 159 TRP A CA 1
ATOM 1216 C C . TRP A 1 159 ? -10.855 7.937 9.610 1.00 94.38 159 TRP A C 1
ATOM 1218 O O . TRP A 1 159 ? -10.187 7.283 10.410 1.00 94.38 159 TRP A O 1
ATOM 1228 N N . ARG A 1 160 ? -10.326 8.977 8.949 1.00 95.25 160 ARG A N 1
ATOM 1229 C CA . ARG A 1 160 ? -8.912 9.394 8.975 1.00 95.25 160 ARG A CA 1
ATOM 1230 C C . ARG A 1 160 ? -8.721 10.849 9.417 1.00 95.25 160 ARG A C 1
ATOM 1232 O O . ARG A 1 160 ? -7.810 11.540 8.949 1.00 95.25 160 ARG A O 1
ATOM 1239 N N . ARG A 1 161 ? -9.558 11.312 10.354 1.00 92.94 161 ARG A N 1
ATOM 1240 C CA . ARG A 1 161 ? -9.484 12.660 10.955 1.00 92.94 161 ARG A CA 1
ATOM 1241 C C . ARG A 1 161 ? -8.122 12.961 11.589 1.00 92.94 161 ARG A C 1
ATOM 1243 O O . ARG A 1 161 ? -7.604 14.073 11.441 1.00 92.94 161 ARG A O 1
ATOM 1250 N N . GLU A 1 162 ? -7.515 11.981 12.262 1.00 94.12 162 GLU A N 1
ATOM 1251 C CA . GLU A 1 162 ? -6.216 12.174 12.910 1.00 94.12 162 GLU A CA 1
ATOM 1252 C C . GLU A 1 162 ? -5.109 12.437 11.877 1.00 94.12 162 GLU A C 1
ATOM 1254 O O . GLU A 1 162 ? -4.939 11.707 10.900 1.00 94.12 162 GLU A O 1
ATOM 1259 N N . THR A 1 163 ? -4.288 13.458 12.137 1.00 94.75 163 THR A N 1
ATOM 1260 C CA . THR A 1 163 ? -3.177 13.863 11.263 1.00 94.75 163 THR A CA 1
ATOM 1261 C C . THR A 1 163 ? -2.238 12.704 10.913 1.00 94.75 163 THR A C 1
ATOM 1263 O O . THR A 1 163 ? -1.754 12.632 9.782 1.00 94.75 163 THR A O 1
ATOM 1266 N N . LYS A 1 164 ? -1.994 11.776 11.849 1.00 93.94 164 LYS A N 1
ATOM 1267 C CA . LYS A 1 164 ? -1.154 10.591 11.616 1.00 93.94 164 LYS A CA 1
ATOM 1268 C C . LYS A 1 164 ? -1.774 9.618 10.608 1.00 93.94 164 LYS A C 1
ATOM 1270 O O . LYS A 1 164 ? -1.050 9.134 9.738 1.00 93.94 164 LYS A O 1
ATOM 1275 N N . GLU A 1 165 ? -3.084 9.368 10.682 1.00 95.25 165 GLU A N 1
ATOM 1276 C CA . GLU A 1 165 ? -3.781 8.497 9.721 1.00 95.25 165 GLU A CA 1
ATOM 1277 C C . GLU A 1 165 ? -3.843 9.141 8.344 1.00 95.25 165 GLU A C 1
ATOM 1279 O O . GLU A 1 165 ? -3.511 8.496 7.354 1.00 95.25 165 GLU A O 1
ATOM 1284 N N . ARG A 1 166 ? -4.145 10.443 8.272 1.00 96.25 166 ARG A N 1
ATOM 1285 C CA . ARG A 1 166 ? -4.149 11.176 7.001 1.00 96.25 166 ARG A CA 1
ATOM 1286 C C . ARG A 1 166 ? -2.797 11.102 6.284 1.00 96.25 166 ARG A C 1
ATOM 1288 O O . ARG A 1 166 ? -2.761 10.871 5.078 1.00 96.25 166 ARG A O 1
ATOM 1295 N N . ARG A 1 167 ? -1.682 11.251 7.013 1.00 95.81 167 ARG A N 1
ATOM 1296 C CA . ARG A 1 167 ? -0.329 11.106 6.439 1.00 95.81 167 ARG A CA 1
ATOM 1297 C C . ARG A 1 167 ? -0.065 9.690 5.927 1.00 95.81 167 ARG A C 1
ATOM 1299 O O . ARG A 1 167 ? 0.497 9.539 4.846 1.00 95.81 167 ARG A O 1
ATOM 1306 N N . PHE A 1 168 ? -0.457 8.667 6.685 1.00 95.69 168 PHE A N 1
ATOM 1307 C CA . PHE A 1 168 ? -0.261 7.274 6.276 1.00 95.69 168 PHE A CA 1
ATOM 1308 C C . PHE A 1 168 ? -1.100 6.898 5.062 1.00 95.69 168 PHE A C 1
ATOM 1310 O O . PHE A 1 168 ? -0.560 6.323 4.119 1.00 95.69 168 PHE A O 1
ATOM 1317 N N . TYR A 1 169 ? -2.375 7.283 5.062 1.00 97.56 169 TYR A N 1
ATOM 1318 C CA . TYR A 1 169 ? -3.271 7.097 3.931 1.00 97.56 169 TYR A CA 1
ATOM 1319 C C . TYR A 1 169 ? -2.682 7.722 2.663 1.00 97.56 169 TYR A C 1
ATOM 1321 O O . TYR A 1 169 ? -2.517 7.019 1.673 1.00 97.56 169 TYR A O 1
ATOM 1329 N N . ASN A 1 170 ? -2.265 8.994 2.708 1.00 98.00 170 ASN A N 1
ATOM 1330 C CA . ASN A 1 170 ? -1.712 9.678 1.534 1.00 98.00 170 ASN A CA 1
ATOM 1331 C C . ASN A 1 170 ? -0.460 8.975 0.986 1.00 98.00 170 ASN A C 1
ATOM 1333 O O . ASN A 1 170 ? -0.370 8.732 -0.213 1.00 98.00 170 ASN A O 1
ATOM 1337 N N . ARG A 1 171 ? 0.491 8.603 1.855 1.00 98.00 171 ARG A N 1
ATOM 1338 C CA . ARG A 1 171 ? 1.714 7.895 1.436 1.00 98.00 171 ARG A CA 1
ATOM 1339 C C . ARG A 1 171 ? 1.410 6.547 0.794 1.00 98.00 171 ARG A C 1
ATOM 1341 O O . ARG A 1 171 ? 1.983 6.204 -0.230 1.00 98.00 171 ARG A O 1
ATOM 1348 N N . ARG A 1 172 ? 0.501 5.781 1.390 1.00 98.25 172 ARG A N 1
ATOM 1349 C CA . ARG A 1 172 ? 0.105 4.461 0.886 1.00 98.25 172 ARG A CA 1
ATOM 1350 C C . ARG A 1 172 ? -0.685 4.545 -0.406 1.00 98.25 172 ARG A C 1
ATOM 1352 O O . ARG A 1 172 ? -0.468 3.729 -1.293 1.00 98.25 172 ARG A O 1
ATOM 1359 N N . ARG A 1 173 ? -1.534 5.562 -0.535 1.00 98.50 173 ARG A N 1
ATOM 1360 C CA . ARG A 1 173 ? -2.295 5.832 -1.750 1.00 98.50 173 ARG A CA 1
ATOM 1361 C C . ARG A 1 173 ? -1.381 6.033 -2.957 1.00 98.50 173 ARG A C 1
ATOM 1363 O O . ARG A 1 173 ? -1.642 5.435 -3.990 1.00 98.50 173 ARG A O 1
ATOM 1370 N N . ILE A 1 174 ? -0.290 6.788 -2.801 1.00 98.62 174 ILE A N 1
ATOM 1371 C CA . ILE A 1 174 ? 0.718 6.986 -3.861 1.00 98.62 174 ILE A CA 1
ATOM 1372 C C . ILE A 1 174 ? 1.253 5.640 -4.365 1.00 98.62 174 ILE A C 1
ATOM 1374 O O . ILE A 1 174 ? 1.359 5.420 -5.568 1.00 98.62 174 ILE A O 1
ATOM 1378 N N . ILE A 1 175 ? 1.558 4.719 -3.449 1.00 98.62 175 ILE A N 1
ATOM 1379 C CA . ILE A 1 175 ? 2.073 3.389 -3.794 1.00 98.62 175 ILE A CA 1
ATOM 1380 C C . ILE A 1 175 ? 1.003 2.561 -4.517 1.00 98.62 175 ILE A C 1
ATOM 1382 O O . ILE A 1 175 ? 1.298 1.958 -5.544 1.00 98.62 175 ILE A O 1
ATOM 1386 N N . ILE A 1 176 ? -0.236 2.548 -4.013 1.00 98.75 176 ILE A N 1
ATOM 1387 C CA . ILE A 1 176 ? -1.357 1.811 -4.619 1.00 98.75 176 ILE A CA 1
ATOM 1388 C C . ILE A 1 176 ? -1.657 2.318 -6.033 1.00 98.75 176 ILE A C 1
ATOM 1390 O O . ILE A 1 176 ? -1.801 1.520 -6.959 1.00 98.75 176 ILE A O 1
ATOM 1394 N N . GLU A 1 177 ? -1.710 3.636 -6.224 1.00 98.62 177 GLU A N 1
ATOM 1395 C CA . GLU A 1 177 ? -1.894 4.244 -7.544 1.00 98.62 177 GLU A CA 1
AT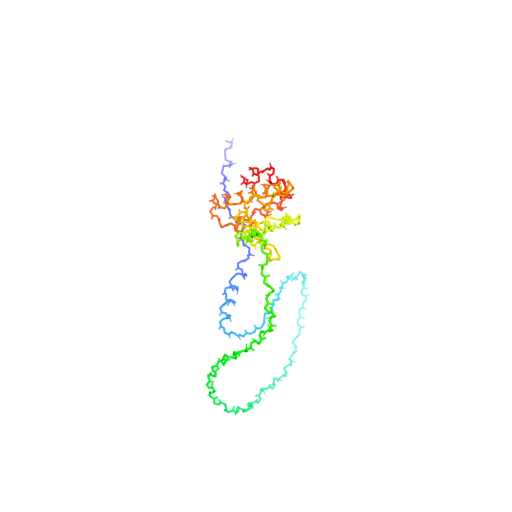OM 1396 C C . GLU A 1 177 ? -0.723 3.908 -8.479 1.00 98.62 177 GLU A C 1
ATOM 1398 O O . GLU A 1 177 ? -0.947 3.545 -9.633 1.00 98.62 177 GLU A O 1
ATOM 1403 N N . GLY A 1 178 ? 0.513 3.936 -7.973 1.00 98.50 178 GLY A N 1
ATOM 1404 C CA . GLY A 1 178 ? 1.700 3.526 -8.722 1.00 98.50 178 GLY A CA 1
ATOM 1405 C C . GLY A 1 178 ? 1.658 2.066 -9.182 1.00 98.50 178 GLY A C 1
ATOM 1406 O O . GLY A 1 178 ? 1.921 1.794 -10.350 1.00 98.50 178 GLY A O 1
ATOM 1407 N N . ILE A 1 179 ? 1.240 1.137 -8.312 1.00 98.62 179 ILE A N 1
ATOM 1408 C CA . ILE A 1 179 ? 1.050 -0.283 -8.662 1.00 98.62 179 ILE A CA 1
ATOM 1409 C C . ILE A 1 179 ? 0.019 -0.428 -9.785 1.00 98.62 179 ILE A C 1
ATOM 1411 O O . ILE A 1 179 ? 0.282 -1.118 -10.769 1.00 98.62 179 ILE A O 1
ATOM 1415 N N . LYS A 1 180 ? -1.139 0.235 -9.668 1.00 98.56 180 LYS A N 1
ATOM 1416 C CA . LYS A 1 180 ? -2.201 0.167 -10.686 1.00 98.56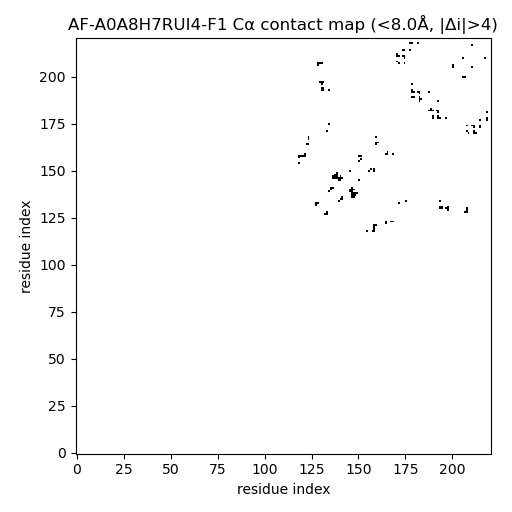 180 LYS A CA 1
ATOM 1417 C C . LYS A 1 180 ? -1.737 0.716 -12.033 1.00 98.56 180 LYS A C 1
ATOM 1419 O O . LYS A 1 180 ? -2.022 0.126 -13.072 1.00 98.56 180 LYS A O 1
ATOM 1424 N N . ASN A 1 181 ? -1.007 1.829 -12.017 1.00 98.31 181 ASN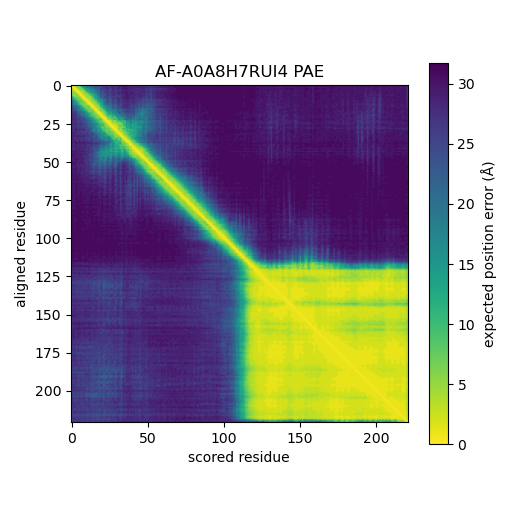 A N 1
ATOM 1425 C CA . ASN A 1 181 ? -0.466 2.432 -13.231 1.00 98.31 181 ASN A CA 1
ATOM 1426 C C . ASN A 1 181 ? 0.584 1.526 -13.880 1.00 98.31 181 ASN A C 1
ATOM 1428 O O . ASN A 1 181 ? 0.523 1.303 -15.087 1.00 98.31 181 ASN A O 1
ATOM 1432 N N . TYR A 1 182 ? 1.485 0.947 -13.082 1.00 98.31 182 TYR A N 1
ATOM 1433 C CA . TYR A 1 182 ? 2.466 -0.027 -13.553 1.00 98.31 182 TYR A CA 1
ATOM 1434 C C . TYR A 1 182 ? 1.782 -1.253 -14.175 1.00 98.31 182 TYR A C 1
ATOM 1436 O O . TYR A 1 182 ? 2.110 -1.652 -15.291 1.00 98.31 182 TYR A O 1
ATOM 1444 N N . ALA A 1 183 ? 0.765 -1.810 -13.510 1.00 98.38 183 ALA A N 1
ATOM 1445 C CA . ALA A 1 183 ? -0.009 -2.932 -14.035 1.00 98.38 183 ALA A CA 1
ATOM 1446 C C . ALA A 1 183 ? -0.635 -2.600 -15.400 1.00 98.38 183 ALA A C 1
ATOM 1448 O O . ALA A 1 183 ? -0.488 -3.364 -16.355 1.00 98.38 183 ALA A O 1
ATOM 1449 N N . ALA A 1 184 ? -1.259 -1.425 -15.523 1.00 98.06 184 ALA A N 1
ATOM 1450 C CA . ALA A 1 184 ? -1.863 -0.970 -16.771 1.00 98.06 184 ALA A CA 1
ATOM 1451 C C . ALA A 1 184 ? -0.827 -0.766 -17.894 1.00 98.06 184 ALA A C 1
ATOM 1453 O O . ALA A 1 184 ? -1.041 -1.223 -19.018 1.00 98.06 184 ALA A O 1
ATOM 1454 N N . GLN A 1 185 ? 0.307 -0.124 -17.597 1.00 97.38 185 GLN A N 1
ATOM 1455 C CA . GLN A 1 185 ? 1.382 0.137 -18.563 1.00 97.38 185 GLN A CA 1
ATOM 1456 C C . GLN A 1 185 ? 2.026 -1.154 -19.083 1.00 97.38 185 GLN A C 1
ATOM 1458 O O . GLN A 1 185 ? 2.316 -1.264 -20.274 1.00 97.38 185 GLN A O 1
ATOM 1463 N N . HIS A 1 186 ? 2.199 -2.145 -18.208 1.00 96.88 186 HIS A N 1
ATOM 1464 C CA . HIS A 1 186 ? 2.843 -3.419 -18.531 1.00 96.88 186 HIS A CA 1
ATOM 1465 C C . HIS A 1 186 ? 1.857 -4.531 -18.926 1.00 96.88 186 HIS A C 1
ATOM 1467 O O . HIS A 1 186 ? 2.285 -5.649 -19.205 1.00 96.88 186 HIS A O 1
ATOM 1473 N N . ARG A 1 187 ? 0.548 -4.235 -18.995 1.00 97.88 187 ARG A N 1
ATOM 1474 C CA . ARG A 1 187 ? -0.529 -5.199 -19.305 1.00 97.88 187 ARG A CA 1
ATOM 1475 C C . ARG A 1 187 ? -0.529 -6.417 -18.375 1.00 97.88 187 ARG A C 1
ATOM 1477 O O . ARG A 1 187 ? -0.719 -7.552 -18.808 1.00 97.88 187 ARG A O 1
ATOM 1484 N N . LEU A 1 188 ? -0.307 -6.161 -17.093 1.00 97.81 188 LEU A N 1
ATOM 1485 C CA . LEU A 1 188 ? -0.302 -7.159 -16.033 1.00 97.81 188 LEU A CA 1
ATOM 1486 C C . LEU A 1 188 ? -1.604 -7.092 -15.235 1.00 97.81 188 LEU A C 1
ATOM 1488 O O . LEU A 1 188 ? -2.284 -6.065 -15.209 1.00 97.81 188 LEU A O 1
ATOM 1492 N N . THR A 1 189 ? -1.928 -8.174 -14.529 1.00 98.44 189 THR A N 1
ATOM 1493 C CA . THR A 1 189 ? -2.888 -8.086 -13.424 1.00 98.44 189 THR A CA 1
ATOM 1494 C C . THR A 1 189 ? -2.262 -7.311 -12.264 1.00 98.44 189 THR A C 1
ATOM 1496 O O . THR A 1 189 ? -1.034 -7.224 -12.152 1.00 98.44 189 THR A O 1
ATOM 1499 N N . ASN A 1 190 ? -3.088 -6.751 -11.378 1.00 98.19 190 ASN A N 1
ATOM 1500 C CA . ASN A 1 190 ? -2.570 -6.012 -10.227 1.00 98.19 190 ASN A CA 1
ATOM 1501 C C . ASN A 1 190 ? -1.739 -6.919 -9.311 1.00 98.19 190 ASN A C 1
ATOM 1503 O O . ASN A 1 190 ? -0.692 -6.513 -8.827 1.00 98.19 190 ASN A O 1
ATOM 1507 N N . GLU A 1 191 ? -2.162 -8.166 -9.129 1.00 98.25 191 GLU A N 1
ATOM 1508 C CA . GLU A 1 191 ? -1.485 -9.164 -8.302 1.00 98.25 191 GLU A CA 1
ATOM 1509 C C . GLU A 1 191 ? -0.105 -9.508 -8.879 1.00 98.25 191 GLU A C 1
ATOM 1511 O O . GLU A 1 191 ? 0.880 -9.577 -8.143 1.00 98.25 191 GLU A O 1
ATOM 1516 N N . ALA A 1 192 ? -0.006 -9.650 -10.207 1.00 98.25 192 ALA A N 1
ATOM 1517 C CA . ALA A 1 192 ? 1.272 -9.865 -10.879 1.00 98.25 192 ALA A CA 1
ATOM 1518 C C . ALA A 1 192 ? 2.192 -8.641 -10.747 1.00 98.25 192 ALA A C 1
ATOM 1520 O O . ALA A 1 192 ? 3.385 -8.791 -10.480 1.00 98.25 192 ALA A O 1
ATOM 1521 N N . ALA A 1 193 ? 1.645 -7.428 -10.876 1.00 98.44 193 ALA A N 1
ATOM 1522 C CA . ALA A 1 193 ? 2.398 -6.196 -10.657 1.00 98.44 193 ALA A CA 1
ATOM 1523 C C . ALA A 1 193 ? 2.910 -6.082 -9.212 1.00 98.44 193 ALA A C 1
ATOM 1525 O O . ALA A 1 193 ? 4.080 -5.766 -9.012 1.00 98.44 193 ALA A O 1
ATOM 1526 N N . VAL A 1 194 ? 2.077 -6.387 -8.211 1.00 98.69 194 VAL A N 1
ATOM 1527 C CA . VAL A 1 194 ? 2.471 -6.403 -6.791 1.00 98.69 194 VAL A CA 1
ATOM 1528 C C . VAL A 1 194 ? 3.636 -7.364 -6.565 1.00 98.69 194 VAL A C 1
ATOM 1530 O O . VAL A 1 194 ? 4.623 -6.968 -5.948 1.00 98.69 194 VAL A O 1
ATOM 1533 N N . ALA A 1 195 ? 3.560 -8.590 -7.092 1.00 98.50 195 ALA A N 1
ATOM 1534 C CA . ALA A 1 195 ? 4.616 -9.587 -6.929 1.00 98.50 195 ALA A CA 1
ATOM 1535 C C . ALA A 1 195 ? 5.952 -9.132 -7.547 1.00 98.50 195 ALA A C 1
ATOM 1537 O O . ALA A 1 195 ? 6.988 -9.178 -6.883 1.00 98.50 195 ALA A O 1
ATOM 1538 N N . LEU A 1 196 ? 5.927 -8.630 -8.787 1.00 98.12 196 LEU A N 1
ATOM 1539 C CA . LEU A 1 196 ? 7.128 -8.151 -9.485 1.00 98.12 196 LEU A CA 1
ATOM 1540 C C . LEU A 1 196 ? 7.746 -6.921 -8.810 1.00 98.12 196 LEU A C 1
ATOM 1542 O O . LEU A 1 196 ? 8.965 -6.832 -8.642 1.00 98.12 196 LEU A O 1
ATOM 1546 N N . LEU A 1 197 ? 6.910 -5.966 -8.401 1.00 98.44 197 LEU A N 1
ATOM 1547 C CA . LEU A 1 197 ? 7.365 -4.763 -7.715 1.00 98.44 197 LEU A CA 1
ATOM 1548 C C . LEU A 1 197 ? 7.896 -5.085 -6.315 1.00 98.44 197 LEU A C 1
ATOM 1550 O O . LEU A 1 197 ? 8.864 -4.462 -5.885 1.00 98.44 197 LEU A O 1
ATOM 1554 N N . GLU A 1 198 ? 7.324 -6.062 -5.608 1.00 98.56 198 GLU A N 1
ATOM 1555 C CA . GLU A 1 198 ? 7.846 -6.494 -4.307 1.00 98.56 198 GLU A CA 1
ATOM 1556 C C . GLU A 1 198 ? 9.209 -7.171 -4.457 1.00 98.56 198 GLU A C 1
ATOM 1558 O O . GLU A 1 198 ? 10.123 -6.877 -3.685 1.00 98.56 198 GLU A O 1
ATOM 1563 N N . GLU A 1 199 ? 9.394 -8.008 -5.480 1.00 98.19 199 GLU A N 1
ATOM 1564 C CA . GLU A 1 199 ? 10.699 -8.594 -5.792 1.00 98.19 199 GLU A CA 1
ATOM 1565 C C . GLU A 1 199 ? 11.745 -7.498 -6.064 1.00 98.19 199 GLU A C 1
ATOM 1567 O O . GLU A 1 199 ? 12.840 -7.506 -5.488 1.00 98.19 199 GLU A O 1
ATOM 1572 N N . LYS A 1 200 ? 11.388 -6.501 -6.885 1.00 97.44 200 LYS A N 1
ATOM 1573 C CA . LYS A 1 200 ? 12.231 -5.332 -7.169 1.00 97.44 200 LYS A CA 1
ATOM 1574 C C . LYS A 1 200 ? 12.571 -4.551 -5.898 1.00 97.44 200 LYS A C 1
ATOM 1576 O O . LYS A 1 200 ? 13.752 -4.308 -5.641 1.00 97.44 200 LYS A O 1
ATOM 1581 N N . ARG A 1 201 ? 11.562 -4.194 -5.094 1.00 97.88 201 ARG A N 1
ATOM 1582 C CA . ARG A 1 201 ? 11.726 -3.492 -3.812 1.00 97.88 201 ARG A CA 1
ATOM 1583 C C . ARG A 1 201 ? 12.681 -4.249 -2.898 1.00 97.88 201 ARG A C 1
ATOM 1585 O O . ARG A 1 201 ? 13.599 -3.646 -2.349 1.00 97.88 201 ARG A O 1
ATOM 1592 N N . SER A 1 202 ? 12.473 -5.558 -2.745 1.00 98.12 202 SER A N 1
ATOM 1593 C CA . SER A 1 202 ? 13.280 -6.428 -1.887 1.00 98.12 202 SER A CA 1
ATOM 1594 C C . SER A 1 202 ? 14.742 -6.453 -2.336 1.00 98.12 202 SER A C 1
ATOM 1596 O O . SER A 1 202 ? 15.644 -6.227 -1.526 1.00 98.12 202 SER A O 1
ATOM 1598 N N . ARG A 1 203 ? 14.987 -6.611 -3.644 1.00 97.75 203 ARG A N 1
ATOM 1599 C CA . ARG A 1 203 ? 16.331 -6.591 -4.239 1.00 97.75 203 ARG A CA 1
ATOM 1600 C C . ARG A 1 203 ? 17.054 -5.262 -4.011 1.00 97.75 203 ARG A C 1
ATOM 1602 O O . ARG A 1 203 ? 18.248 -5.264 -3.726 1.00 97.75 203 ARG A O 1
ATOM 1609 N N . GLN A 1 204 ? 16.335 -4.147 -4.114 1.00 96.50 204 GLN A N 1
ATOM 1610 C CA . GLN A 1 204 ? 16.869 -2.800 -3.884 1.00 96.50 204 GLN A CA 1
ATOM 1611 C C . GLN A 1 204 ? 16.885 -2.398 -2.398 1.00 96.50 204 GLN A C 1
ATOM 1613 O O . GLN A 1 204 ? 17.472 -1.382 -2.048 1.00 96.50 204 GLN A O 1
ATOM 1618 N N . ARG A 1 205 ? 16.297 -3.217 -1.513 1.00 96.88 205 ARG A N 1
ATOM 1619 C CA . ARG A 1 205 ? 16.148 -2.968 -0.068 1.00 96.88 205 ARG A CA 1
ATOM 1620 C C . ARG A 1 205 ? 15.399 -1.675 0.261 1.00 96.88 205 ARG A C 1
ATOM 1622 O O . ARG A 1 205 ? 15.616 -1.079 1.315 1.00 96.88 205 ARG A O 1
ATOM 1629 N N . GLU A 1 206 ? 14.471 -1.282 -0.605 1.00 97.19 206 GLU A N 1
ATOM 1630 C CA . GLU A 1 206 ? 13.736 -0.033 -0.438 1.00 97.19 206 GLU A CA 1
ATOM 1631 C C . GLU A 1 206 ? 12.574 -0.177 0.539 1.00 97.19 206 GLU A C 1
ATOM 1633 O O . GLU A 1 206 ? 11.845 -1.170 0.550 1.00 97.19 206 GLU A O 1
ATOM 1638 N N . THR A 1 207 ? 12.366 0.827 1.384 1.00 97.38 207 THR A N 1
ATOM 1639 C CA . THR A 1 207 ? 11.217 0.832 2.300 1.00 97.38 207 THR A CA 1
ATOM 1640 C C . THR A 1 207 ? 9.969 1.355 1.594 1.00 97.38 207 THR A C 1
ATOM 1642 O O . THR A 1 207 ? 10.060 2.168 0.676 1.00 97.38 207 THR A O 1
ATOM 1645 N N . LEU A 1 208 ? 8.776 0.975 2.066 1.00 97.75 208 LEU A N 1
ATOM 1646 C CA . LEU A 1 208 ? 7.531 1.571 1.556 1.00 97.75 208 LEU A CA 1
ATOM 1647 C C . LEU A 1 208 ? 7.521 3.096 1.711 1.00 97.75 208 LEU A C 1
ATOM 1649 O O . LEU A 1 208 ? 6.992 3.809 0.864 1.00 97.75 208 LEU A O 1
ATOM 1653 N N . HIS A 1 209 ? 8.135 3.606 2.783 1.00 97.12 209 HIS A N 1
ATOM 1654 C CA . HIS A 1 209 ? 8.288 5.042 2.962 1.00 97.12 209 HIS A CA 1
ATOM 1655 C C . HIS A 1 209 ? 9.125 5.662 1.840 1.00 97.12 209 HIS A C 1
ATOM 1657 O O . HIS A 1 209 ? 8.698 6.670 1.283 1.00 97.12 209 HIS A O 1
ATOM 1663 N N . TRP A 1 210 ? 10.265 5.058 1.498 1.00 97.88 210 TRP A N 1
ATOM 1664 C CA . TRP A 1 210 ? 11.118 5.540 0.415 1.00 97.88 210 TRP A CA 1
ATOM 1665 C C . TRP A 1 210 ? 10.387 5.537 -0.930 1.00 97.88 210 TRP A C 1
ATOM 1667 O O . TRP A 1 210 ? 10.453 6.532 -1.647 1.00 97.88 210 TRP A O 1
ATOM 1677 N N . ILE A 1 211 ? 9.619 4.482 -1.230 1.00 98.25 211 ILE A N 1
ATOM 1678 C CA . ILE A 1 211 ? 8.819 4.393 -2.463 1.00 98.25 211 ILE A CA 1
ATOM 1679 C C . ILE A 1 211 ? 7.798 5.534 -2.537 1.00 98.25 211 ILE A C 1
ATOM 1681 O O . ILE A 1 211 ? 7.643 6.156 -3.583 1.00 98.25 211 ILE A O 1
ATOM 1685 N N . ALA A 1 212 ? 7.114 5.836 -1.428 1.00 97.88 212 ALA A N 1
ATOM 1686 C CA . ALA A 1 212 ? 6.131 6.918 -1.385 1.00 97.88 212 ALA A CA 1
ATOM 1687 C C . ALA A 1 212 ? 6.752 8.311 -1.597 1.00 97.88 212 ALA A C 1
ATOM 1689 O O . ALA A 1 212 ? 6.079 9.193 -2.122 1.00 97.88 212 ALA A O 1
ATOM 1690 N N . GLU A 1 213 ? 8.007 8.517 -1.188 1.00 98.06 213 GLU A N 1
ATOM 1691 C CA . GLU A 1 213 ? 8.741 9.771 -1.424 1.00 98.06 213 GLU A CA 1
ATOM 1692 C C . GLU A 1 213 ? 9.372 9.814 -2.833 1.00 98.06 213 GLU A C 1
ATOM 1694 O O . GLU A 1 213 ? 9.599 10.896 -3.367 1.00 98.06 213 GLU A O 1
ATOM 1699 N N . ASN A 1 214 ? 9.610 8.656 -3.465 1.00 97.81 214 ASN A N 1
ATOM 1700 C CA . ASN A 1 214 ? 10.296 8.530 -4.759 1.00 97.81 214 ASN A CA 1
ATOM 1701 C C . ASN A 1 214 ? 9.525 7.661 -5.783 1.00 97.81 214 ASN A C 1
ATOM 1703 O O . ASN A 1 214 ? 10.100 6.727 -6.356 1.00 97.81 214 ASN A O 1
ATOM 1707 N N . PRO A 1 215 ? 8.236 7.937 -6.065 1.00 96.94 215 PRO A N 1
ATOM 1708 C CA . PRO A 1 215 ? 7.413 7.046 -6.882 1.00 96.94 215 PRO A CA 1
ATOM 1709 C C . PRO A 1 215 ? 7.912 6.945 -8.328 1.00 96.94 215 PRO A C 1
ATOM 1711 O O . PRO A 1 215 ? 7.987 5.852 -8.878 1.00 96.94 215 PRO A O 1
ATOM 1714 N N . SER A 1 216 ? 8.315 8.055 -8.948 1.00 96.06 216 SER A N 1
ATOM 1715 C CA . SER A 1 216 ? 8.816 8.049 -10.329 1.00 96.06 216 SER A CA 1
ATOM 1716 C C . SER A 1 216 ? 10.073 7.193 -10.488 1.00 96.06 216 SER A C 1
ATOM 1718 O O . SER A 1 216 ? 10.188 6.453 -11.459 1.00 96.06 216 SER A O 1
ATOM 1720 N N . ILE A 1 217 ? 10.993 7.251 -9.522 1.00 96.44 217 ILE A N 1
ATOM 1721 C CA . ILE A 1 217 ? 12.223 6.450 -9.529 1.00 96.44 217 ILE A CA 1
ATOM 1722 C C . ILE A 1 217 ? 11.881 4.965 -9.390 1.00 96.44 217 ILE A C 1
ATOM 1724 O O . ILE A 1 217 ? 12.423 4.125 -10.107 1.00 96.44 217 ILE A O 1
ATOM 1728 N N . PHE A 1 218 ? 10.959 4.633 -8.485 1.00 97.81 218 PHE A N 1
ATOM 1729 C CA . PHE A 1 218 ? 10.605 3.246 -8.225 1.00 97.81 218 PHE A CA 1
ATOM 1730 C C . PHE A 1 218 ? 9.789 2.604 -9.357 1.00 97.81 218 PHE A C 1
ATOM 1732 O O . PHE A 1 218 ? 10.061 1.461 -9.718 1.00 97.81 218 PHE A O 1
ATOM 1739 N N . PHE A 1 219 ? 8.815 3.306 -9.943 1.00 96.75 219 PHE A N 1
ATOM 1740 C CA . PHE A 1 219 ? 7.895 2.717 -10.926 1.00 96.75 219 PHE A CA 1
ATOM 1741 C C . PHE A 1 219 ? 8.378 2.797 -12.386 1.00 96.75 219 PHE A C 1
ATOM 1743 O O . PHE A 1 219 ? 7.921 1.995 -13.191 1.00 96.75 219 PHE A O 1
ATOM 1750 N N . ASN A 1 220 ? 9.323 3.681 -12.737 1.00 88.12 220 ASN A N 1
ATOM 1751 C CA . ASN A 1 220 ? 9.774 3.861 -14.132 1.00 88.12 220 ASN A CA 1
ATOM 1752 C C . ASN A 1 220 ? 11.011 3.027 -14.537 1.00 88.12 220 ASN A C 1
ATOM 1754 O O . ASN A 1 220 ? 11.531 3.230 -15.633 1.00 88.12 220 ASN A O 1
ATOM 1758 N N . ALA A 1 221 ? 11.517 2.151 -13.661 1.00 60.22 221 ALA A N 1
ATOM 1759 C CA . ALA A 1 221 ? 12.739 1.363 -13.902 1.00 60.22 221 ALA A CA 1
ATOM 1760 C C . ALA A 1 221 ? 12.461 -0.090 -14.295 1.00 60.22 221 ALA A C 1
ATOM 1762 O O . ALA A 1 221 ? 11.598 -0.702 -13.619 1.00 60.22 221 ALA A O 1
#

Nearest PDB structures (foldseek):
  1sd5-assembly1_A  TM=5.847E-01  e=1.854E+00  Mycobacterium tuberculosis H37Rv

pLDDT: mean 70.31, std 24.78, range [29.5, 98.75]

Sequence (221 aa):
MQVLQSLLSVVTPLQVLAPHISSLATLAQQVASYTSGQAPLQVTLNLGNVSQQQPTQEQTSSQPSQPSPQPSQQPSQQPQQPQQPSLTTTSISLPFFPPPPPIQNLAPAPAPTPDQLPVPTYKMSRNTVTLDMLWREWYHGLAGGPSVEELERLYHVEWRRETKERRFYNRRRIIIEGIKNYAAQHRLTNEAAVALLEEKRSRQRETLHWIAENPSIFFNA

Radius of gyration: 35.34 Å; Cα contacts (8 Å, |Δi|>4): 90; chains: 1; bounding box: 104×82×83 Å

Solvent-accessible surface area (backbone atoms only — not comparable to full-atom values): 15342 Å² total; per-residue (Å²): 142,84,83,92,85,87,82,90,80,94,78,86,80,89,87,91,77,79,98,66,81,77,61,58,65,56,50,62,61,57,60,68,58,69,82,70,82,71,86,84,90,78,87,80,81,82,76,85,81,87,79,84,84,88,86,86,90,83,90,78,91,84,88,82,84,85,83,82,86,82,91,80,84,87,81,92,77,80,89,77,77,88,77,78,86,79,83,80,79,77,82,78,82,76,84,88,75,80,82,80,77,86,85,78,90,69,77,85,70,82,72,84,70,92,80,69,75,77,77,58,93,64,73,84,69,87,82,59,74,48,54,60,54,43,51,36,34,34,72,66,20,55,97,89,43,77,17,51,54,56,46,44,72,76,45,50,64,65,45,36,68,52,71,70,48,42,54,50,51,54,41,50,48,52,46,54,54,48,43,51,49,48,8,62,76,69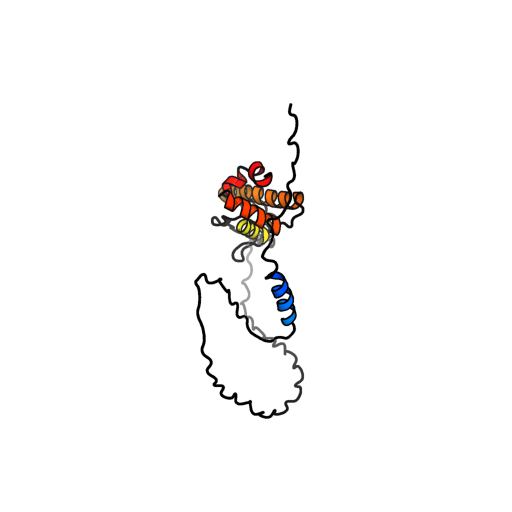,74,44,53,60,68,59,32,38,52,54,50,37,53,50,34,61,75,70,67,58,48,63,68,54,40,44,77,36,49,68,70,62,68,76,106

InterPro domains:
  IPR022210 Transcription activator GCR1-like domain [PF12550] (122-201)
  IPR052146 High-osmolarity-induced transcription [PTHR37784] (48-214)